Protein AF-0000000086083799 (afdb_homodimer)

Foldseek 3Di:
DDQFQAEAEDEPFEDAPDPEQPPGPQSVLLVLQQDLPAAEEFEPFAKFFYAYVVLVVQLVVLLVVVCVVPSVSGDYAYDGADDIDGSLRSSVLLCVLVVGDNVSYHYDRDDDDDDDDDRYPDDDRVVCVVVVRGDHDDSSRRSNVSPVHHDDPDD/DDQFQAEAEDEDFEDAPDPEQPPGPQSVLLVLQQDLPAAEEFEPFAKFFYAYVVLVVQLVVLLVVVCVVPSVSGDYAYDGAD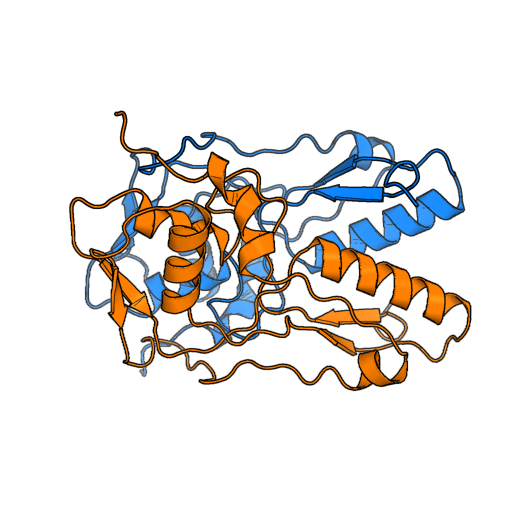DIDGSLRSSVLLCVLVVGDNVSYHYDRDDDDDDDDDRYPDDDRVVCVVVVRGDHDDSSRRSNVSVVHHDDPDD

Secondary structure (DSSP, 8-state):
--GGG-EEEE-S-EESS-SSTTSSTTGGGHHHHH--SS-EEEE-SSBB--EEHHHHHHHHHHHHHHHHH-TT--EEEE---SS-B-HHHHHHHHHHHTT---TTEEEE-SPPSSS---SB-----HHHHHTT------HHHHGGGGGGG------/--GGG-EEEE-S-EESS-SSTTSSTTGGGHHHHH--SS-EEEE-SSBB--EEHHHHHHHHHHHHHHHHH-TT--EEEE---SS-B-HHHHHHHHHHHTT---TTEEEE-SPPSSS---SB-PPP-HHHHHTT------HHHHGGGGGGG------

InterPro domains:
  IPR005913 dTDP-4-dehydrorhamnose reductase [PTHR10491] (5-148)
  IPR029903 RmlD-like, substrate binding domain [PF04321] (5-147)
  IPR036291 NAD(P)-binding domain superfamily [SSF51735] (5-133)

pLDDT: mean 93.2, std 10.54, range [33.38, 98.88]

Organism: Haemaphysalis longicornis (NCBI:txid44386)

Sequence (310 aa):
MPAADAIVLRVPVLYGGEEYDAESAVSVLCQLLNDGSKQVKASDYEIRYPSHTHDVAFIVVQLADRRLQDRAVKGVYHWCGQEPLTKYAMVQAIAKAHALNADHVLPDREPSKGAPRPHDSRLECGRLRELGISRHTPFLEGVKEFSKFLVRPTAMPAADAIVLRVPVLYGGEEYDAESAVSVLCQLLNDGSKQVKASDYEIRYPSHTHDVAFIVVQLADRRLQDRAVKGVYHWCGQEPLTKYAMVQAIAKAHALNADHVLPDREPSKGAPRPHDSRLECGRLRELGISRHTPFLEGVKEFSKFLVRPTA

Nearest PDB structures (foldseek):
  2ydy-assembly1_A  TM=9.493E-01  e=2.570E-17  Homo sapiens
  4ktt-assembly1_E  TM=9.509E-01  e=7.513E-17  Homo sapiens
  2ydx-assembly1_B  TM=9.481E-01  e=3.756E-16  Homo sapiens
  4ndn-assembly1_F  TM=9.443E-01  e=1.535E-15  Homo sapiens
  4ktv-assembly1_F  TM=9.352E-01  e=6.276E-15  Homo sapiens

Structure (mmCIF, N/CA/C/O backbone):
data_AF-0000000086083799-model_v1
#
loop_
_entity.id
_entity.type
_entity.pdbx_description
1 polymer 'Methionine adenosyltransferase 2 subunit beta'
#
loop_
_atom_site.group_PDB
_atom_site.id
_atom_site.type_symbol
_atom_site.label_atom_id
_atom_site.label_alt_id
_atom_site.label_comp_id
_atom_site.label_asym_id
_atom_site.label_entity_id
_atom_site.label_seq_id
_atom_site.pdbx_PDB_ins_code
_atom_site.Cartn_x
_atom_site.Cartn_y
_atom_site.Cartn_z
_atom_site.occupancy
_atom_site.B_iso_or_equiv
_atom_site.auth_seq_id
_atom_site.auth_comp_id
_atom_site.auth_asym_id
_atom_site.auth_atom_id
_atom_site.pdbx_PDB_model_num
ATOM 1 N N . MET A 1 1 ? -11.641 -23.891 0.799 1 33.41 1 MET A N 1
ATOM 2 C CA . MET A 1 1 ? -10.609 -24.766 1.362 1 33.41 1 MET A CA 1
ATOM 3 C C . MET A 1 1 ? -9.602 -23.969 2.172 1 33.41 1 MET A C 1
ATOM 5 O O . MET A 1 1 ? -9.078 -22.953 1.696 1 33.41 1 MET A O 1
ATOM 9 N N . PRO A 1 2 ? -9.516 -24.156 3.262 1 44.94 2 PRO A N 1
ATOM 10 C CA . PRO A 1 2 ? -8.633 -23.547 4.258 1 44.94 2 PRO A CA 1
ATOM 11 C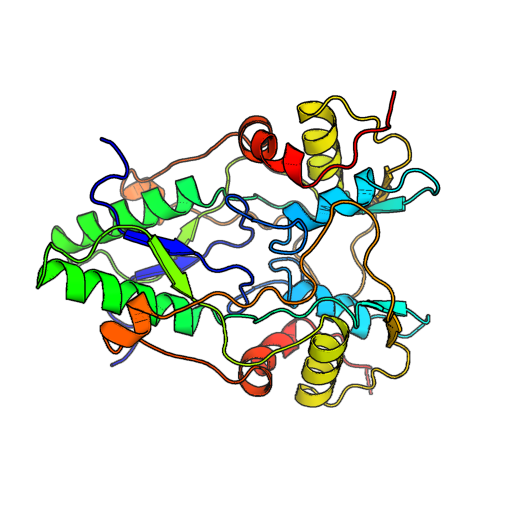 C . PRO A 1 2 ? -7.188 -23.422 3.764 1 44.94 2 PRO A C 1
ATOM 13 O O . PRO A 1 2 ? -6.773 -24.172 2.865 1 44.94 2 PRO A O 1
ATOM 16 N N . ALA A 1 3 ? -6.316 -22.125 4.215 1 58.91 3 ALA A N 1
ATOM 17 C CA . ALA A 1 3 ? -4.98 -21.547 4.316 1 58.91 3 ALA A CA 1
ATOM 18 C C . ALA A 1 3 ? -3.934 -22.625 4.59 1 58.91 3 ALA A C 1
ATOM 20 O O . ALA A 1 3 ? -2.734 -22.328 4.641 1 58.91 3 ALA A O 1
ATOM 21 N N . ALA A 1 4 ? -4.398 -23.828 4.875 1 64.94 4 ALA A N 1
ATOM 22 C CA . ALA A 1 4 ? -3.365 -24.609 5.535 1 64.94 4 ALA A CA 1
ATOM 23 C C . ALA A 1 4 ? -2.254 -24.984 4.559 1 64.94 4 ALA A C 1
ATOM 25 O O . ALA A 1 4 ? -1.093 -25.125 4.953 1 64.94 4 ALA A O 1
ATOM 26 N N . ASP A 1 5 ? -2.568 -24.969 3.264 1 83 5 ASP A N 1
ATOM 27 C CA . ASP A 1 5 ? -1.545 -25.391 2.314 1 83 5 ASP A CA 1
ATOM 28 C C . ASP A 1 5 ? -1.048 -24.219 1.476 1 83 5 ASP A C 1
ATOM 30 O O . ASP A 1 5 ? -0.199 -24.391 0.598 1 83 5 ASP A O 1
ATOM 34 N N . ALA A 1 6 ? -1.438 -23.047 1.917 1 89.38 6 ALA A N 1
ATOM 35 C CA . ALA A 1 6 ? -1.111 -21.891 1.088 1 89.38 6 ALA A CA 1
ATOM 36 C C . ALA A 1 6 ? 0.18 -21.234 1.557 1 89.38 6 ALA A C 1
ATOM 38 O O . ALA A 1 6 ? 0.644 -21.469 2.672 1 89.38 6 ALA A O 1
ATOM 39 N N . ILE A 1 7 ? 0.832 -20.562 0.616 1 94.75 7 ILE A N 1
ATOM 40 C CA . ILE A 1 7 ? 1.923 -19.6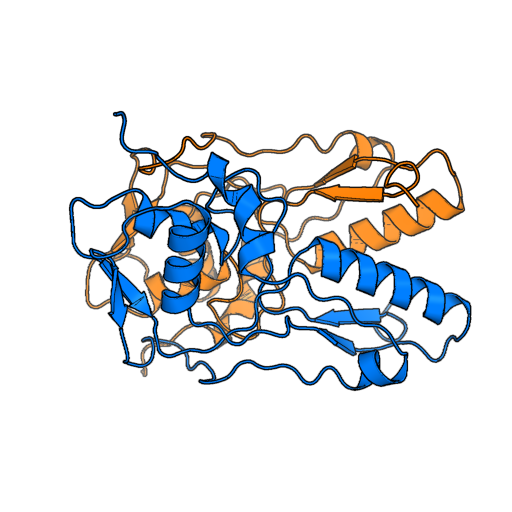41 0.944 1 94.75 7 ILE A CA 1
ATOM 41 C C . ILE A 1 7 ? 1.373 -18.234 1.152 1 94.75 7 ILE A C 1
ATOM 43 O O . ILE A 1 7 ? 0.581 -17.75 0.343 1 94.75 7 ILE A O 1
ATOM 47 N N . VAL A 1 8 ? 1.719 -17.672 2.27 1 95 8 VAL A N 1
ATOM 48 C CA . VAL A 1 8 ? 1.429 -16.281 2.549 1 95 8 VAL A CA 1
ATOM 49 C C . VAL A 1 8 ? 2.734 -15.5 2.711 1 95 8 VAL A C 1
ATOM 51 O O . VAL A 1 8 ? 3.635 -15.93 3.434 1 95 8 VAL A O 1
ATOM 54 N N . LEU A 1 9 ? 2.887 -14.461 1.952 1 96.94 9 LEU A N 1
ATOM 55 C CA . LEU A 1 9 ? 4.012 -13.547 2.123 1 96.94 9 LEU A CA 1
ATOM 56 C C . LEU A 1 9 ? 3.561 -12.242 2.766 1 96.94 9 LEU A C 1
ATOM 58 O O . LEU A 1 9 ? 2.775 -11.492 2.178 1 96.94 9 LEU A O 1
ATOM 62 N N . ARG A 1 10 ? 4.035 -11.984 3.916 1 97 10 ARG A N 1
ATOM 63 C CA . ARG A 1 10 ? 3.748 -10.727 4.602 1 97 10 ARG A CA 1
ATOM 64 C C . ARG A 1 10 ? 4.785 -9.664 4.254 1 97 10 ARG A C 1
ATOM 66 O O . ARG A 1 10 ? 5.988 -9.906 4.363 1 97 10 ARG A O 1
ATOM 73 N N . VAL A 1 11 ? 4.27 -8.523 3.791 1 97.56 11 VAL A N 1
ATOM 74 C CA . VAL A 1 11 ? 5.109 -7.395 3.41 1 97.56 11 VAL A CA 1
ATOM 75 C C . VAL A 1 11 ? 4.531 -6.105 3.988 1 97.56 11 VAL A C 1
ATOM 77 O O . VAL A 1 11 ? 3.486 -5.633 3.543 1 97.56 11 VAL A O 1
ATOM 80 N N . PRO A 1 12 ? 5.164 -5.449 4.875 1 96 12 PRO A N 1
ATOM 81 C CA . PRO A 1 12 ? 4.57 -4.324 5.605 1 96 12 PRO A CA 1
ATOM 82 C C . PRO A 1 12 ? 4.402 -3.08 4.738 1 96 12 PRO A C 1
ATOM 84 O O . PRO A 1 12 ? 3.328 -2.475 4.723 1 96 12 PRO A O 1
ATOM 87 N N . VAL A 1 13 ? 5.426 -2.609 4.066 1 97.62 13 VAL A N 1
ATOM 88 C CA . VAL A 1 13 ? 5.391 -1.357 3.32 1 97.62 13 VAL A CA 1
ATOM 89 C C . VAL A 1 13 ? 5.844 -1.6 1.881 1 97.62 13 VAL A C 1
ATOM 91 O O . VAL A 1 13 ? 6.98 -2.006 1.642 1 97.62 13 VAL A O 1
ATOM 94 N N . LEU A 1 14 ? 4.934 -1.322 1.01 1 98.06 14 LEU A N 1
ATOM 95 C CA . LEU A 1 14 ? 5.188 -1.544 -0.41 1 98.06 14 LEU A CA 1
ATOM 96 C C . LEU A 1 14 ? 5.289 -0.219 -1.157 1 98.06 14 LEU A C 1
ATOM 98 O O . LEU A 1 14 ? 4.625 0.756 -0.794 1 98.06 14 LEU A O 1
ATOM 102 N N . TYR A 1 15 ? 6.152 -0.237 -2.148 1 98.44 15 TYR A N 1
ATOM 103 C CA . TYR A 1 15 ? 6.199 0.876 -3.09 1 98.44 15 TYR A CA 1
ATOM 104 C C . TYR A 1 15 ? 6.715 0.419 -4.449 1 98.44 15 TYR A C 1
ATOM 106 O O . TYR A 1 15 ? 7.273 -0.674 -4.574 1 98.44 15 TYR A O 1
ATOM 114 N N . GLY A 1 16 ? 6.434 1.204 -5.438 1 97.94 16 GLY A N 1
ATOM 115 C CA . GLY A 1 16 ? 6.879 0.916 -6.793 1 97.94 16 GLY A CA 1
ATOM 116 C C . GLY A 1 16 ? 5.742 0.592 -7.742 1 97.94 16 GLY A C 1
ATOM 117 O O . GLY A 1 16 ? 4.793 -0.102 -7.367 1 97.94 16 GLY A O 1
ATOM 118 N N . GLY A 1 17 ? 5.793 1.193 -8.961 1 95.5 17 GLY A N 1
ATOM 119 C CA . GLY A 1 17 ? 4.797 0.922 -9.984 1 95.5 17 GLY A CA 1
ATOM 120 C C . GLY A 1 17 ? 3.539 1.754 -9.828 1 95.5 17 GLY A C 1
ATOM 121 O O . GLY A 1 17 ? 2.588 1.601 -10.594 1 95.5 17 GLY A O 1
ATOM 122 N N . GLU A 1 18 ? 3.537 2.711 -8.859 1 96.12 18 GLU A N 1
ATOM 123 C CA . GLU A 1 18 ? 2.363 3.561 -8.68 1 96.12 18 GLU A CA 1
ATOM 124 C C . GLU A 1 18 ? 2.145 4.469 -9.883 1 96.12 18 GLU A C 1
ATOM 126 O O . GLU A 1 18 ? 3.104 4.914 -10.516 1 96.12 18 GLU A O 1
ATOM 131 N N . GLU A 1 19 ? 0.884 4.758 -10.188 1 93.81 19 GLU A N 1
ATOM 132 C CA . GLU A 1 19 ? 0.552 5.699 -11.258 1 93.81 19 GLU A CA 1
ATOM 133 C C . GLU A 1 19 ? 0.304 7.098 -10.703 1 93.81 19 GLU A C 1
ATOM 135 O O . GLU A 1 19 ? 0.512 8.094 -11.398 1 93.81 19 GLU A O 1
ATOM 140 N N . TYR A 1 20 ? -0.066 7.172 -9.43 1 92.5 20 TYR A N 1
ATOM 141 C CA . TYR A 1 20 ? -0.239 8.461 -8.766 1 92.5 20 TYR A CA 1
ATOM 142 C C . TYR A 1 20 ? 0.286 8.414 -7.336 1 92.5 20 TYR A C 1
ATOM 144 O O . TYR A 1 20 ? 0.478 7.332 -6.777 1 92.5 20 TYR A O 1
ATOM 152 N N . ASP A 1 21 ? 0.512 9.461 -6.699 1 93.44 21 ASP A N 1
ATOM 153 C CA . ASP A 1 21 ? 1.331 9.602 -5.5 1 93.44 21 ASP A CA 1
ATOM 154 C C . ASP A 1 21 ? 0.609 9.047 -4.277 1 93.44 21 ASP A C 1
ATOM 156 O O . ASP A 1 21 ? 1.238 8.758 -3.254 1 93.44 21 ASP A O 1
ATOM 160 N N . ALA A 1 22 ? -0.679 8.82 -4.348 1 92.31 22 ALA A N 1
ATOM 161 C CA . ALA A 1 22 ? -1.418 8.445 -3.145 1 92.31 22 ALA A CA 1
ATOM 162 C C . ALA A 1 22 ? -1.751 6.953 -3.15 1 92.31 22 ALA A C 1
ATOM 164 O O . ALA A 1 22 ? -2.619 6.5 -2.398 1 92.31 22 ALA A O 1
ATOM 165 N N . GLU A 1 23 ? -1.021 6.156 -3.91 1 94.69 23 GLU A N 1
ATOM 166 C CA . GLU A 1 23 ? -1.331 4.738 -4.059 1 94.69 23 GLU A CA 1
ATOM 167 C C . GLU A 1 23 ? -0.612 3.904 -3.002 1 94.69 23 GLU A C 1
ATOM 169 O O . GLU A 1 23 ? -0.957 2.74 -2.783 1 94.69 23 GLU A O 1
ATOM 174 N N . SER A 1 24 ? 0.388 4.422 -2.344 1 96.38 24 SER A N 1
ATOM 175 C CA . SER A 1 24 ? 1.13 3.686 -1.325 1 96.38 24 SER A CA 1
ATOM 176 C C . SER A 1 24 ? 1.539 4.598 -0.173 1 96.38 24 SER A C 1
ATOM 178 O O . SER A 1 24 ? 1.526 5.824 -0.31 1 96.38 24 SER A O 1
ATOM 180 N N . ALA A 1 25 ? 1.863 3.961 0.91 1 96.25 25 ALA A N 1
ATOM 181 C CA . ALA A 1 25 ? 2.33 4.691 2.086 1 96.25 25 ALA A CA 1
ATOM 182 C C . ALA A 1 25 ? 3.658 5.387 1.809 1 96.25 25 ALA A C 1
ATOM 184 O O . ALA A 1 25 ? 4.086 6.25 2.578 1 96.25 25 ALA A O 1
ATOM 185 N N . VAL A 1 26 ? 4.305 5.109 0.695 1 97.88 26 VAL A N 1
ATOM 186 C CA . VAL A 1 26 ? 5.578 5.727 0.348 1 97.88 26 VAL A CA 1
ATOM 187 C C . VAL A 1 26 ? 5.352 6.852 -0.66 1 97.88 26 VAL A C 1
ATOM 189 O O . VAL A 1 26 ? 5.793 7.98 -0.448 1 97.88 26 VAL A O 1
ATOM 192 N N . SER A 1 27 ? 4.582 6.559 -1.653 1 96.81 27 SER A N 1
ATOM 193 C CA . SER A 1 27 ? 4.43 7.539 -2.723 1 96.81 27 SER A CA 1
ATOM 194 C C . SER A 1 27 ? 3.676 8.773 -2.24 1 96.81 27 SER A C 1
ATOM 196 O O . SER A 1 27 ? 3.879 9.875 -2.756 1 96.81 27 SER A O 1
ATOM 198 N N . VAL A 1 28 ? 2.898 8.625 -1.215 1 94.25 28 VAL A N 1
ATOM 199 C CA . VAL A 1 28 ? 2.143 9.75 -0.671 1 94.25 28 VAL A CA 1
ATOM 200 C C . VAL A 1 28 ? 3.102 10.789 -0.098 1 94.25 28 VAL A C 1
ATOM 202 O O . VAL A 1 28 ? 2.758 11.969 0.013 1 94.25 28 VAL A O 1
ATOM 205 N N . LEU A 1 29 ? 4.293 10.453 0.211 1 96 29 LEU A N 1
ATOM 206 C CA . LEU A 1 29 ? 5.281 11.344 0.811 1 96 29 LEU A CA 1
ATOM 207 C C . LEU A 1 29 ? 5.73 12.406 -0.186 1 96 29 LEU A C 1
ATOM 209 O O . LEU A 1 29 ? 6.273 13.438 0.206 1 96 29 LEU A O 1
ATOM 213 N N . CYS A 1 30 ? 5.523 12.172 -1.421 1 96.38 30 CYS A N 1
ATOM 214 C CA . CYS A 1 30 ? 5.871 13.148 -2.447 1 96.38 30 CYS A CA 1
ATOM 215 C C . CYS A 1 30 ? 5.086 14.438 -2.262 1 96.38 30 CYS A C 1
ATOM 217 O O . CYS A 1 30 ? 5.547 15.516 -2.65 1 96.38 30 CYS A O 1
ATOM 219 N N . GLN A 1 31 ? 3.975 14.336 -1.644 1 92.94 31 GLN A N 1
ATOM 220 C CA . GLN A 1 31 ? 3.131 15.508 -1.42 1 92.94 31 GLN A CA 1
ATOM 221 C C . GLN A 1 31 ? 3.814 16.516 -0.496 1 92.94 31 GLN A C 1
ATOM 223 O O . GLN A 1 31 ? 3.615 17.719 -0.629 1 92.94 31 GLN A O 1
ATOM 228 N N . LEU A 1 32 ? 4.633 16.031 0.414 1 93.81 32 LEU A N 1
ATOM 229 C CA . LEU A 1 32 ? 5.359 16.906 1.336 1 93.81 32 LEU A CA 1
ATOM 230 C C . LEU A 1 32 ? 6.395 17.75 0.593 1 93.81 32 LEU A C 1
ATOM 232 O O . LEU A 1 32 ? 6.738 18.844 1.032 1 93.81 32 LEU A O 1
ATOM 236 N N . LEU A 1 33 ? 6.824 17.25 -0.537 1 95.19 33 LEU A N 1
ATOM 237 C CA . LEU A 1 33 ? 7.844 17.938 -1.324 1 95.19 33 LEU A CA 1
ATOM 238 C C . LEU A 1 33 ? 7.207 18.922 -2.301 1 95.19 33 LEU A C 1
ATOM 240 O O . LEU A 1 33 ? 7.836 19.906 -2.689 1 95.19 33 LEU A O 1
ATOM 244 N N . ASN A 1 34 ? 5.977 18.672 -2.656 1 91.81 34 ASN A N 1
ATOM 245 C CA . ASN A 1 34 ? 5.309 19.422 -3.713 1 91.81 34 ASN A CA 1
ATOM 246 C C . ASN A 1 34 ? 4.797 20.766 -3.203 1 91.81 34 ASN A C 1
ATOM 248 O O . ASN A 1 34 ? 4.516 21.672 -3.994 1 91.81 34 ASN A O 1
ATOM 252 N N . ASP A 1 35 ? 4.688 20.906 -1.922 1 84.19 35 ASP A N 1
ATOM 253 C CA . ASP A 1 35 ? 4.246 22.188 -1.355 1 84.19 35 ASP A CA 1
ATOM 254 C C . ASP A 1 35 ? 5.273 22.734 -0.364 1 84.19 35 ASP A C 1
ATOM 256 O O . ASP A 1 35 ? 5.23 22.391 0.823 1 84.19 35 ASP A O 1
ATOM 260 N N . GLY A 1 36 ? 6.027 23.688 -0.854 1 84 36 GLY A N 1
ATOM 261 C CA . GLY A 1 36 ? 7.09 24.25 -0.044 1 84 36 GLY A CA 1
ATOM 262 C C . GLY A 1 36 ? 6.699 25.578 0.601 1 84 36 GLY A C 1
ATOM 263 O O . GLY A 1 36 ? 7.555 26.297 1.126 1 84 36 GLY A O 1
ATOM 264 N N . SER A 1 37 ? 5.469 25.969 0.524 1 85.81 37 SER A N 1
ATOM 265 C CA . SER A 1 37 ? 5.031 27.281 1.008 1 85.81 37 SER A CA 1
ATOM 266 C C . SER A 1 37 ? 4.949 27.297 2.531 1 85.81 37 SER A C 1
ATOM 268 O O . SER A 1 37 ? 4.977 28.375 3.141 1 85.81 37 SER A O 1
ATOM 270 N N . LYS A 1 38 ? 4.84 26.125 3.086 1 89.12 38 LYS A N 1
ATOM 271 C CA . LYS A 1 38 ? 4.77 26.016 4.539 1 89.12 38 LYS A CA 1
ATOM 272 C C . LYS A 1 38 ? 5.691 24.922 5.059 1 89.12 38 LYS A C 1
ATOM 274 O O . LYS A 1 38 ? 5.977 23.953 4.348 1 89.12 38 LYS A O 1
ATOM 279 N N . GLN A 1 39 ? 6.051 25.156 6.289 1 95.19 39 GLN A N 1
ATOM 280 C CA . GLN A 1 39 ? 6.789 24.094 6.961 1 95.19 39 GLN A CA 1
ATOM 281 C C . GLN A 1 39 ? 5.871 22.922 7.32 1 95.19 39 GLN A C 1
ATOM 283 O O . GLN A 1 39 ? 4.734 23.141 7.746 1 95.19 39 GLN A O 1
ATOM 288 N N . VAL A 1 40 ? 6.406 21.734 7.082 1 94.44 40 VAL A N 1
ATOM 289 C CA . VAL A 1 40 ? 5.66 20.516 7.43 1 94.44 40 VAL A CA 1
ATOM 290 C C . VAL A 1 40 ? 6.57 19.562 8.188 1 94.44 40 VAL A C 1
ATOM 292 O O . VAL A 1 40 ? 7.797 19.688 8.148 1 94.44 40 VAL A O 1
ATOM 295 N N . LYS A 1 41 ? 5.938 18.625 8.898 1 94.94 41 LYS A N 1
ATOM 296 C CA . LYS A 1 41 ? 6.699 17.641 9.656 1 94.94 41 LYS A CA 1
ATOM 297 C C . LYS A 1 41 ? 6.508 16.234 9.086 1 94.94 41 LYS A C 1
ATOM 299 O O . LYS A 1 41 ? 5.426 15.914 8.594 1 94.94 41 LYS A O 1
ATOM 304 N N . ALA A 1 42 ? 7.535 15.445 9.148 1 95.75 42 ALA A N 1
ATOM 305 C CA . ALA A 1 42 ? 7.492 14.008 8.875 1 95.75 42 ALA A CA 1
ATOM 306 C C . ALA A 1 42 ? 8.07 13.211 10.031 1 95.75 42 ALA A C 1
ATOM 308 O O . ALA A 1 42 ? 9.078 13.617 10.633 1 95.75 42 ALA A O 1
ATOM 309 N N . SER A 1 43 ? 7.422 12.125 10.328 1 95.94 43 SER A N 1
ATOM 310 C CA . SER A 1 43 ? 7.887 11.297 11.438 1 95.94 43 SER A CA 1
ATOM 311 C C . SER A 1 43 ? 9.336 10.867 11.234 1 95.94 43 SER A C 1
ATOM 313 O O . SER A 1 43 ? 9.688 10.336 10.18 1 95.94 43 SER A O 1
ATOM 315 N N . ASP A 1 44 ? 10.156 11.117 12.188 1 98.19 44 ASP A N 1
ATOM 316 C CA . ASP A 1 44 ? 11.539 10.656 12.234 1 98.19 44 ASP A CA 1
ATOM 317 C C . ASP A 1 44 ? 11.781 9.766 13.445 1 98.19 44 ASP A C 1
ATOM 319 O O . ASP A 1 44 ? 12.812 9.875 14.109 1 98.19 44 ASP A O 1
ATOM 323 N N . TYR A 1 45 ? 10.797 8.938 13.68 1 97.38 45 TYR A N 1
ATOM 324 C CA . TYR A 1 45 ? 10.844 8.102 14.875 1 97.38 45 TYR A CA 1
ATOM 325 C C . TYR A 1 45 ? 10.625 6.637 14.523 1 97.38 45 TYR A C 1
ATOM 327 O O . TYR A 1 45 ? 11.461 5.785 14.844 1 97.38 45 TYR A O 1
ATOM 335 N N . GLU A 1 46 ? 9.539 6.34 13.852 1 96.69 46 GLU A N 1
ATOM 336 C CA . GLU A 1 46 ? 9.219 4.965 13.492 1 96.69 46 GLU A CA 1
ATOM 337 C C . GLU A 1 46 ? 10.062 4.492 12.312 1 96.69 46 GLU A C 1
ATOM 339 O O . GLU A 1 46 ? 10.07 5.129 11.25 1 96.69 46 GLU A O 1
ATOM 344 N N . ILE A 1 47 ? 10.758 3.385 12.477 1 98.06 47 ILE A N 1
ATOM 345 C CA . ILE A 1 47 ? 11.625 2.822 11.445 1 98.06 47 ILE A CA 1
ATOM 346 C C . ILE A 1 47 ? 10.867 1.758 10.656 1 98.06 47 ILE A C 1
ATOM 348 O O . ILE A 1 47 ? 10.242 0.871 11.242 1 98.06 47 ILE A O 1
ATOM 352 N N . ARG A 1 48 ? 10.875 1.911 9.328 1 97.56 48 ARG A N 1
ATOM 353 C CA . ARG A 1 48 ? 10.266 0.966 8.398 1 97.56 48 ARG A CA 1
ATOM 354 C C . ARG A 1 48 ? 11.297 0.44 7.402 1 97.56 48 ARG A C 1
ATOM 356 O O . ARG A 1 48 ? 12.438 0.899 7.383 1 97.56 48 ARG A O 1
ATOM 363 N N . TYR A 1 49 ? 10.883 -0.507 6.641 1 98.5 49 TYR A N 1
ATOM 364 C CA . TYR A 1 49 ? 11.711 -1.167 5.641 1 98.5 49 TYR A CA 1
ATOM 365 C C . TYR A 1 49 ? 10.969 -1.313 4.32 1 98.5 49 TYR A C 1
ATOM 367 O O . TYR A 1 49 ? 10.461 -2.393 4.004 1 98.5 49 TYR A O 1
ATOM 375 N N . PRO A 1 50 ? 10.867 -0.194 3.559 1 98.56 50 PRO A N 1
ATOM 376 C CA . PRO A 1 50 ? 10.07 -0.236 2.33 1 98.56 50 PRO A CA 1
ATOM 377 C C . PRO A 1 50 ? 10.57 -1.29 1.342 1 98.56 50 PRO A C 1
ATOM 379 O O . PRO A 1 50 ? 11.773 -1.463 1.171 1 98.56 50 PRO A O 1
ATOM 382 N N . SER A 1 51 ? 9.609 -2.002 0.802 1 98.69 51 SER A N 1
ATOM 383 C CA . SER A 1 51 ? 9.867 -3.068 -0.158 1 98.69 51 SER A CA 1
ATOM 384 C C . SER A 1 51 ? 9.352 -2.701 -1.546 1 98.69 51 SER A C 1
ATOM 386 O O . SER A 1 51 ? 8.172 -2.375 -1.71 1 98.69 51 SER A O 1
ATOM 388 N N . HIS A 1 52 ? 10.25 -2.797 -2.527 1 98.75 52 HIS A N 1
ATOM 389 C CA . HIS A 1 52 ? 9.836 -2.512 -3.896 1 98.75 52 HIS A CA 1
ATOM 390 C C . HIS A 1 52 ? 9.008 -3.654 -4.473 1 98.75 52 HIS A C 1
ATOM 392 O O . HIS A 1 52 ? 9.336 -4.824 -4.273 1 98.75 52 HIS A O 1
ATOM 398 N N . THR A 1 53 ? 8 -3.34 -5.219 1 97.81 53 THR A N 1
ATOM 399 C CA . THR A 1 53 ? 7.066 -4.332 -5.738 1 97.81 53 THR A CA 1
ATOM 400 C C . THR A 1 53 ? 7.777 -5.312 -6.664 1 97.81 53 THR A C 1
ATOM 402 O O . THR A 1 53 ? 7.418 -6.488 -6.727 1 97.81 53 THR A O 1
ATOM 405 N N . HIS A 1 54 ? 8.844 -4.871 -7.348 1 97.25 54 HIS A N 1
ATOM 406 C CA . HIS A 1 54 ? 9.594 -5.777 -8.203 1 97.25 54 HIS A CA 1
ATOM 407 C C . HIS A 1 54 ? 10.289 -6.859 -7.387 1 97.25 54 HIS A C 1
ATOM 409 O O . HIS A 1 54 ? 10.367 -8.016 -7.816 1 97.25 54 HIS A O 1
ATOM 415 N N . ASP A 1 55 ? 10.797 -6.465 -6.285 1 98.44 55 ASP A N 1
ATOM 416 C CA . ASP A 1 55 ? 11.438 -7.434 -5.395 1 98.44 55 ASP A CA 1
ATOM 417 C C . ASP A 1 55 ? 10.422 -8.445 -4.871 1 98.44 55 ASP A C 1
ATOM 419 O O . ASP A 1 55 ? 10.688 -9.648 -4.848 1 98.44 55 ASP A O 1
ATOM 423 N N . VAL A 1 56 ? 9.273 -7.98 -4.484 1 97.88 56 VAL A N 1
ATOM 424 C CA . VAL A 1 56 ? 8.211 -8.828 -3.951 1 97.88 56 VAL A CA 1
ATOM 425 C C . VAL A 1 56 ? 7.738 -9.805 -5.027 1 97.88 56 VAL A C 1
ATOM 427 O O . VAL A 1 56 ? 7.547 -10.992 -4.758 1 97.88 56 VAL A O 1
ATOM 430 N N . ALA A 1 57 ? 7.578 -9.32 -6.242 1 95.56 57 ALA A N 1
ATOM 431 C CA . ALA A 1 57 ? 7.184 -10.18 -7.355 1 95.56 57 ALA A CA 1
ATOM 432 C C . ALA A 1 57 ? 8.195 -11.305 -7.566 1 95.56 57 ALA A C 1
ATOM 434 O O . ALA A 1 57 ? 7.812 -12.461 -7.75 1 95.56 57 ALA A O 1
ATOM 435 N N . PHE A 1 58 ? 9.477 -10.945 -7.523 1 97.19 58 PHE A N 1
ATOM 436 C CA . PHE A 1 58 ? 10.531 -11.945 -7.648 1 97.19 58 PHE A CA 1
ATOM 437 C C . PHE A 1 58 ? 10.414 -13 -6.555 1 97.19 58 PHE A C 1
ATOM 439 O O . PHE A 1 58 ? 10.469 -14.203 -6.832 1 97.19 58 PHE A O 1
ATOM 446 N N . ILE A 1 59 ? 10.203 -12.562 -5.363 1 97.94 59 ILE A N 1
ATOM 447 C CA . ILE A 1 59 ? 10.156 -13.445 -4.203 1 97.94 59 ILE A CA 1
ATOM 448 C C . ILE A 1 59 ? 8.945 -14.375 -4.312 1 97.94 59 ILE A C 1
ATOM 450 O O . ILE A 1 59 ? 9.055 -15.578 -4.051 1 97.94 59 ILE A O 1
ATOM 454 N N . VAL A 1 60 ? 7.793 -13.859 -4.73 1 95.88 60 VAL A N 1
ATOM 455 C CA . VAL A 1 60 ? 6.574 -14.648 -4.887 1 95.88 60 VAL A CA 1
ATOM 456 C C . VAL A 1 60 ? 6.797 -15.734 -5.934 1 95.88 60 VAL A C 1
ATOM 458 O O . VAL A 1 60 ? 6.434 -16.891 -5.723 1 95.88 60 VAL A O 1
ATOM 461 N N . VAL A 1 61 ? 7.445 -15.422 -7.062 1 93.69 61 VAL A N 1
ATOM 462 C CA . VAL A 1 61 ? 7.711 -16.375 -8.133 1 93.69 61 VAL A CA 1
ATOM 463 C C . VAL A 1 61 ? 8.664 -17.469 -7.641 1 93.69 61 VAL A C 1
ATOM 465 O O . VAL A 1 61 ? 8.445 -18.641 -7.898 1 93.69 61 VAL A O 1
ATOM 468 N N . GLN A 1 62 ? 9.68 -17.016 -6.895 1 96.88 62 GLN A N 1
ATOM 469 C CA . GLN A 1 62 ? 10.648 -17.984 -6.383 1 96.88 62 GLN A CA 1
ATOM 470 C C . GLN A 1 62 ? 10.008 -18.938 -5.387 1 96.88 62 GLN A C 1
ATOM 472 O O . GLN A 1 62 ? 10.281 -20.141 -5.402 1 96.88 62 GLN A O 1
ATOM 477 N N . LEU A 1 63 ? 9.133 -18.375 -4.52 1 96.25 63 LEU A N 1
ATOM 478 C CA . LEU A 1 63 ? 8.43 -19.219 -3.553 1 96.25 63 LEU A CA 1
ATOM 479 C C . LEU A 1 63 ? 7.516 -20.219 -4.258 1 96.25 63 LEU A C 1
ATOM 481 O O . LEU A 1 63 ? 7.48 -21.391 -3.893 1 96.25 63 LEU A O 1
ATOM 485 N N . ALA A 1 64 ? 6.805 -19.734 -5.254 1 92.12 64 ALA A N 1
ATOM 486 C CA . ALA A 1 64 ? 5.918 -20.609 -6.023 1 92.12 64 ALA A CA 1
ATOM 487 C C . ALA A 1 64 ? 6.703 -21.734 -6.688 1 92.12 64 ALA A C 1
ATOM 489 O O . ALA A 1 64 ? 6.293 -22.891 -6.645 1 92.12 64 ALA A O 1
ATOM 490 N N . ASP A 1 65 ? 7.812 -21.422 -7.27 1 92.69 65 ASP A N 1
ATOM 491 C CA . ASP A 1 65 ? 8.672 -22.406 -7.926 1 92.69 65 ASP A CA 1
ATOM 492 C C . ASP A 1 65 ? 9.188 -23.438 -6.926 1 92.69 65 ASP A C 1
ATOM 494 O O . ASP A 1 65 ? 9.211 -24.625 -7.215 1 92.69 65 ASP A O 1
ATOM 498 N N . ARG A 1 66 ? 9.625 -22.906 -5.777 1 95.56 66 ARG A N 1
ATOM 499 C CA . ARG A 1 66 ? 10.133 -23.797 -4.742 1 95.56 66 ARG A CA 1
ATOM 500 C C . ARG A 1 66 ? 9.047 -24.75 -4.254 1 95.56 66 ARG A C 1
ATOM 502 O O . ARG A 1 66 ? 9.32 -25.938 -3.988 1 95.56 66 ARG A O 1
ATOM 509 N N . ARG A 1 67 ? 7.875 -24.219 -4.113 1 93.25 67 ARG A N 1
ATOM 510 C CA . ARG A 1 67 ? 6.75 -25.047 -3.668 1 93.25 67 ARG A CA 1
ATOM 511 C C . ARG A 1 67 ? 6.48 -26.188 -4.648 1 93.25 67 ARG A C 1
ATOM 513 O O . ARG A 1 67 ? 6.098 -27.281 -4.238 1 93.25 67 ARG A O 1
ATOM 520 N N . LEU A 1 68 ? 6.605 -25.969 -5.938 1 89.06 68 LEU A N 1
ATOM 521 C CA . LEU A 1 68 ? 6.391 -26.984 -6.961 1 89.06 68 LEU A CA 1
ATOM 522 C C . LEU A 1 68 ? 7.426 -28.094 -6.844 1 89.06 68 LEU A C 1
ATOM 524 O O . LEU A 1 68 ? 7.164 -29.234 -7.23 1 89.06 68 LEU A O 1
ATOM 528 N N . GLN A 1 69 ? 8.516 -27.812 -6.25 1 94.38 69 GLN A N 1
ATOM 529 C CA . GLN A 1 69 ? 9.602 -28.781 -6.094 1 94.38 69 GLN A CA 1
ATOM 530 C C . GLN A 1 69 ? 9.539 -29.453 -4.73 1 94.38 69 GLN A C 1
ATOM 532 O O . GLN A 1 69 ? 9.961 -30.609 -4.582 1 94.38 69 GLN A O 1
ATOM 537 N N . ASP A 1 70 ? 9.078 -28.75 -3.789 1 94.81 70 ASP A N 1
ATOM 538 C CA . ASP A 1 70 ? 9.031 -29.188 -2.396 1 94.81 70 ASP A CA 1
ATOM 539 C C . ASP A 1 70 ? 7.727 -28.75 -1.729 1 94.81 70 ASP A C 1
ATOM 541 O O . ASP A 1 70 ? 7.578 -27.609 -1.323 1 94.81 70 ASP A O 1
ATOM 545 N N . ARG A 1 71 ? 6.883 -29.641 -1.442 1 91.94 71 ARG A N 1
ATOM 546 C CA . ARG A 1 71 ? 5.551 -29.344 -0.922 1 91.94 71 ARG A CA 1
ATOM 547 C C . ARG A 1 71 ? 5.617 -28.906 0.539 1 91.94 71 ARG A C 1
ATOM 549 O O . ARG A 1 71 ? 4.629 -28.422 1.092 1 91.94 71 ARG A O 1
ATOM 556 N N . ALA A 1 72 ? 6.773 -29.031 1.091 1 94.06 72 ALA A N 1
ATOM 557 C CA . ALA A 1 72 ? 6.941 -28.578 2.471 1 94.06 72 ALA A CA 1
ATOM 558 C C . ALA A 1 72 ? 6.973 -27.062 2.549 1 94.06 72 ALA A C 1
ATOM 560 O O . ALA A 1 72 ? 6.82 -26.484 3.629 1 94.06 72 ALA A O 1
ATOM 561 N N . VAL A 1 73 ? 7.184 -26.5 1.393 1 95.56 73 VAL A N 1
ATOM 562 C CA . VAL A 1 73 ? 7.168 -25.047 1.336 1 95.56 73 VAL A CA 1
ATOM 563 C C . VAL A 1 73 ? 5.73 -24.547 1.407 1 95.56 73 VAL A C 1
ATOM 565 O O . VAL A 1 73 ? 4.969 -24.672 0.443 1 95.56 73 VAL A O 1
ATOM 568 N N . LYS A 1 74 ? 5.387 -24.094 2.562 1 95.38 74 LYS A N 1
ATOM 569 C CA . LYS A 1 74 ? 4.039 -23.609 2.852 1 95.38 74 LYS A CA 1
ATOM 570 C C . LYS A 1 74 ? 4.016 -22.766 4.121 1 95.38 74 LYS A C 1
ATOM 572 O O . LYS A 1 74 ? 5.023 -22.656 4.824 1 95.38 74 LYS A O 1
ATOM 577 N N . GLY A 1 75 ? 2.891 -22.062 4.344 1 95.38 75 GLY A N 1
ATOM 578 C CA . GLY A 1 75 ? 2.764 -21.234 5.535 1 95.38 75 GLY A CA 1
ATOM 579 C C . GLY A 1 75 ? 3.178 -19.797 5.309 1 95.38 75 GLY A C 1
ATOM 580 O O . GLY A 1 75 ? 3.045 -19.266 4.203 1 95.38 75 GLY A O 1
ATOM 581 N N . VAL A 1 76 ? 3.619 -19.188 6.438 1 95.94 76 VAL A N 1
ATOM 582 C CA . VAL A 1 76 ? 3.844 -17.734 6.414 1 95.94 76 VAL A CA 1
ATOM 583 C C . VAL A 1 76 ? 5.332 -17.453 6.219 1 95.94 76 VAL A C 1
ATOM 585 O O . VAL A 1 76 ? 6.18 -18.031 6.895 1 95.94 76 VAL A O 1
ATOM 588 N N . TYR A 1 77 ? 5.625 -16.688 5.25 1 97.75 77 TYR A N 1
ATOM 589 C CA . TYR A 1 77 ? 6.938 -16.094 5.008 1 97.75 77 TYR A CA 1
ATOM 590 C C . TYR A 1 77 ? 6.895 -14.578 5.188 1 97.75 77 TYR A C 1
ATOM 592 O O . TYR A 1 77 ? 5.863 -13.945 4.941 1 97.75 77 TYR A O 1
ATOM 600 N N . HIS A 1 78 ? 8.039 -14.023 5.664 1 98.12 78 HIS A N 1
ATOM 601 C CA . HIS A 1 78 ? 8.148 -12.578 5.863 1 98.12 78 HIS A CA 1
ATOM 602 C C . HIS A 1 78 ? 9.234 -11.984 4.977 1 98.12 78 HIS A C 1
ATOM 604 O O . HIS A 1 78 ? 10.297 -12.578 4.805 1 98.12 78 HIS A O 1
ATOM 610 N N . TRP A 1 79 ? 8.836 -10.836 4.395 1 98.25 79 TRP A N 1
ATOM 611 C CA . TRP A 1 79 ? 9.852 -10.055 3.689 1 98.25 79 TRP A CA 1
ATOM 612 C C . TRP A 1 79 ? 9.719 -8.57 4.016 1 98.25 79 TRP A C 1
ATOM 614 O O . TRP A 1 79 ? 8.609 -8.039 4.09 1 98.25 79 TRP A O 1
ATOM 624 N N . CYS A 1 80 ? 10.812 -7.953 4.227 1 98.19 80 CYS A N 1
ATOM 625 C CA . CYS A 1 80 ? 10.914 -6.496 4.203 1 98.19 80 CYS A CA 1
ATOM 626 C C . CYS A 1 80 ? 12.211 -6.047 3.541 1 98.19 80 CYS A C 1
ATOM 628 O O . CYS A 1 80 ? 13.133 -6.844 3.383 1 98.19 80 CYS A O 1
ATOM 630 N N . GLY A 1 81 ? 12.219 -4.797 3.045 1 97.88 81 GLY A N 1
ATOM 631 C CA . GLY A 1 81 ? 13.453 -4.254 2.498 1 97.88 81 GLY A CA 1
ATOM 632 C C . GLY A 1 81 ? 14.609 -4.285 3.482 1 97.88 81 GLY A C 1
ATOM 633 O O . GLY A 1 81 ? 14.422 -4.621 4.656 1 97.88 81 GLY A O 1
ATOM 634 N N . GLN A 1 82 ? 15.766 -3.92 2.99 1 97.94 82 GLN A N 1
ATOM 635 C CA . GLN A 1 82 ? 16.969 -4.137 3.795 1 97.94 82 GLN A CA 1
ATOM 636 C C . GLN A 1 82 ? 17.516 -2.814 4.324 1 97.94 82 GLN A C 1
ATOM 638 O O . GLN A 1 82 ? 18.531 -2.793 5.012 1 97.94 82 GLN A O 1
ATOM 643 N N . GLU A 1 83 ? 16.859 -1.717 4.031 1 98.5 83 GLU A N 1
ATOM 644 C CA . GLU A 1 83 ? 17.281 -0.403 4.512 1 98.5 83 GLU A CA 1
ATOM 645 C C . GLU A 1 83 ? 16.297 0.151 5.531 1 98.5 83 GLU A C 1
ATOM 647 O O . GLU A 1 83 ? 15.094 0.259 5.25 1 98.5 83 GLU A O 1
ATOM 652 N N . PRO A 1 84 ? 16.797 0.436 6.773 1 98.5 84 PRO A N 1
ATOM 653 C CA . PRO A 1 84 ? 15.945 1.111 7.758 1 98.5 84 PRO A CA 1
ATOM 654 C C . PRO A 1 84 ? 15.703 2.58 7.414 1 98.5 84 PRO A C 1
ATOM 656 O O . PRO A 1 84 ? 16.656 3.352 7.273 1 98.5 84 PRO A O 1
ATOM 659 N N . LEU A 1 85 ? 14.398 2.988 7.262 1 98.69 85 LEU A N 1
ATOM 660 C CA . LEU A 1 85 ? 14.055 4.363 6.918 1 98.69 85 LEU A CA 1
ATOM 661 C C . LEU A 1 85 ? 12.844 4.836 7.715 1 98.69 85 LEU A C 1
ATOM 663 O O . LEU A 1 85 ? 11.883 4.09 7.887 1 98.69 85 LEU A O 1
ATOM 667 N N . THR A 1 86 ? 12.977 6.055 8.234 1 98.12 86 THR A N 1
ATOM 668 C CA . THR A 1 86 ? 11.781 6.742 8.711 1 98.12 86 THR A CA 1
ATOM 669 C C . THR A 1 86 ? 11.062 7.434 7.559 1 98.12 86 THR A C 1
ATOM 671 O O . THR A 1 86 ? 11.586 7.504 6.445 1 98.12 86 THR A O 1
ATOM 674 N N . LYS A 1 87 ? 9.852 7.934 7.871 1 97.62 87 LYS A N 1
ATOM 675 C CA . LYS A 1 87 ? 9.172 8.727 6.848 1 97.62 87 LYS A CA 1
ATOM 676 C C . LYS A 1 87 ? 10.008 9.938 6.445 1 97.62 87 LYS A C 1
ATOM 678 O O . LYS A 1 87 ? 10.125 10.25 5.258 1 97.62 87 LYS A O 1
ATOM 683 N N . TYR A 1 88 ? 10.617 10.555 7.461 1 98.5 88 TYR A N 1
ATOM 684 C CA . TYR A 1 88 ? 11.469 11.711 7.207 1 98.5 88 TYR A CA 1
ATOM 685 C C . TYR A 1 88 ? 12.648 11.32 6.316 1 98.5 88 TYR A C 1
ATOM 687 O O . TYR A 1 88 ? 12.945 12.008 5.336 1 98.5 88 TYR A O 1
ATOM 695 N N . ALA A 1 89 ? 13.234 10.227 6.602 1 98.81 89 ALA A N 1
ATOM 696 C CA . ALA A 1 89 ? 14.375 9.766 5.816 1 98.81 89 ALA A CA 1
ATOM 697 C C . ALA A 1 89 ? 13.953 9.422 4.391 1 98.81 89 ALA A C 1
ATOM 699 O O . ALA A 1 89 ? 14.711 9.648 3.443 1 98.81 89 ALA A O 1
ATOM 700 N N . MET A 1 90 ? 12.766 8.891 4.211 1 98.81 90 MET A N 1
ATOM 701 C CA . MET A 1 90 ? 12.258 8.586 2.875 1 98.81 90 MET A CA 1
ATOM 702 C C . MET A 1 90 ? 12.062 9.867 2.066 1 98.81 90 MET A C 1
ATOM 704 O O . MET A 1 90 ? 12.422 9.922 0.89 1 98.81 90 MET A O 1
ATOM 708 N N . VAL A 1 91 ? 11.555 10.859 2.75 1 98.62 91 VAL A N 1
ATOM 709 C CA . VAL A 1 91 ? 11.352 12.141 2.086 1 98.62 91 VAL A CA 1
ATOM 710 C C . VAL A 1 91 ? 12.695 12.719 1.645 1 98.62 91 VAL A C 1
ATOM 712 O O . VAL A 1 91 ? 12.836 13.18 0.511 1 98.62 91 VAL A O 1
ATOM 715 N N . GLN A 1 92 ? 13.703 12.641 2.514 1 98.75 92 GLN A N 1
ATOM 716 C CA . GLN A 1 92 ? 15.039 13.125 2.18 1 98.75 92 GLN A CA 1
ATOM 717 C C . GLN A 1 92 ? 15.633 12.352 1.003 1 98.75 92 GLN A C 1
ATOM 719 O O . GLN A 1 92 ? 16.25 12.945 0.114 1 98.75 92 GLN A O 1
ATOM 724 N N . ALA A 1 93 ? 15.414 11.094 1.023 1 98.88 93 ALA A N 1
ATOM 725 C CA . ALA A 1 93 ? 15.93 10.258 -0.054 1 98.88 93 ALA A CA 1
ATOM 726 C C . ALA A 1 93 ? 15.258 10.594 -1.382 1 98.88 93 ALA A C 1
ATOM 728 O O . ALA A 1 93 ? 15.914 10.656 -2.42 1 98.88 93 ALA A O 1
ATOM 729 N N . ILE A 1 94 ? 13.906 10.75 -1.362 1 98.69 94 ILE A N 1
ATOM 730 C CA . ILE A 1 94 ? 13.18 11.117 -2.57 1 98.69 94 ILE A CA 1
ATOM 731 C C . ILE A 1 94 ? 13.68 12.469 -3.076 1 98.69 94 ILE A C 1
ATOM 733 O O . ILE A 1 94 ? 13.945 12.633 -4.27 1 98.69 94 ILE A O 1
ATOM 737 N N . ALA A 1 95 ? 13.859 13.422 -2.162 1 98.38 95 ALA A N 1
ATOM 738 C CA . ALA A 1 95 ? 14.359 14.742 -2.531 1 98.38 95 ALA A CA 1
ATOM 739 C C . ALA A 1 95 ? 15.75 14.641 -3.164 1 98.38 95 ALA A C 1
ATOM 741 O O . ALA A 1 95 ? 16.016 15.25 -4.203 1 98.38 95 ALA A O 1
ATOM 742 N N . LYS A 1 96 ? 16.547 13.883 -2.564 1 98.5 96 LYS A N 1
ATOM 743 C CA . LYS A 1 96 ? 17.906 13.695 -3.059 1 98.5 96 LYS A CA 1
ATOM 744 C C . LYS A 1 96 ? 17.906 13.078 -4.453 1 98.5 96 LYS A C 1
ATOM 746 O O . LYS A 1 96 ? 18.609 13.555 -5.352 1 98.5 96 LYS A O 1
ATOM 751 N N . ALA A 1 97 ? 17.094 12.102 -4.672 1 98.5 97 ALA A N 1
ATOM 752 C CA . ALA A 1 97 ? 17.031 11.391 -5.941 1 98.5 97 ALA A CA 1
ATOM 753 C C . ALA A 1 97 ? 16.609 12.32 -7.074 1 98.5 97 ALA A C 1
ATOM 755 O O . ALA A 1 97 ? 16.875 12.047 -8.25 1 98.5 97 ALA A O 1
ATOM 756 N N . HIS A 1 98 ? 15.922 13.391 -6.719 1 97.81 98 HIS A N 1
ATOM 757 C CA . HIS A 1 98 ? 15.359 14.258 -7.746 1 97.81 98 HIS A CA 1
ATOM 758 C C . HIS A 1 98 ? 15.914 15.672 -7.637 1 97.81 98 HIS A C 1
ATOM 760 O O . HIS A 1 98 ? 15.391 16.594 -8.258 1 97.81 98 HIS A O 1
ATOM 766 N N . ALA A 1 99 ? 16.906 15.844 -6.809 1 97.19 99 ALA A N 1
ATOM 767 C CA . ALA A 1 99 ? 17.594 17.125 -6.625 1 97.19 99 ALA A CA 1
ATOM 768 C C . ALA A 1 99 ? 16.609 18.219 -6.199 1 97.19 99 ALA A C 1
ATOM 770 O O . ALA A 1 99 ? 16.609 19.312 -6.766 1 97.19 99 ALA A O 1
ATOM 771 N N . LEU A 1 100 ? 15.766 17.906 -5.293 1 96.38 100 LEU A N 1
ATOM 772 C CA . LEU A 1 100 ? 14.805 18.859 -4.746 1 96.38 100 LEU A CA 1
ATOM 773 C C . LEU A 1 100 ? 15.234 19.328 -3.363 1 96.38 100 LEU A C 1
ATOM 775 O O . LEU A 1 100 ? 15.898 18.594 -2.629 1 96.38 100 LEU A O 1
ATOM 779 N N . ASN A 1 101 ? 14.844 20.547 -3.129 1 95.44 101 ASN A N 1
ATOM 780 C CA . ASN A 1 101 ? 15.016 21.078 -1.78 1 95.44 101 ASN A CA 1
ATOM 781 C C . ASN A 1 101 ? 13.93 20.578 -0.835 1 95.44 101 ASN A C 1
ATOM 783 O O . ASN A 1 101 ? 12.75 20.562 -1.187 1 95.44 101 ASN A O 1
ATOM 787 N N . ALA A 1 102 ? 14.344 20.047 0.357 1 97.19 102 ALA A N 1
ATOM 788 C CA . ALA A 1 102 ? 13.383 19.547 1.342 1 97.19 102 ALA A CA 1
ATOM 789 C C . ALA A 1 102 ? 13.555 20.266 2.682 1 97.19 102 ALA A C 1
ATOM 791 O O . ALA A 1 102 ? 13.18 19.734 3.727 1 97.19 102 ALA A O 1
ATOM 792 N N . ASP A 1 103 ? 14.07 21.406 2.689 1 97.12 103 ASP A N 1
ATOM 793 C CA . ASP A 1 103 ? 14.391 22.125 3.92 1 97.12 103 ASP A CA 1
ATOM 794 C C . ASP A 1 103 ? 13.125 22.438 4.711 1 97.12 103 ASP A C 1
ATOM 796 O O . ASP A 1 103 ? 13.156 22.531 5.941 1 97.12 103 ASP A O 1
ATOM 800 N N . HIS A 1 104 ? 12.086 22.641 4.012 1 97.44 104 HIS A N 1
ATOM 801 C CA . HIS A 1 104 ? 10.844 23.016 4.676 1 97.44 104 HIS A CA 1
ATOM 802 C C . HIS A 1 104 ? 10.234 21.812 5.41 1 97.44 104 HIS A C 1
ATOM 804 O O . HIS A 1 104 ? 9.328 21.984 6.227 1 97.44 104 HIS A O 1
ATOM 810 N N . VAL A 1 105 ? 10.68 20.562 5.113 1 97.94 105 VAL A N 1
ATOM 811 C CA . VAL A 1 105 ? 10.211 19.375 5.805 1 97.94 105 VAL A CA 1
ATOM 812 C C . VAL A 1 105 ? 11.07 19.125 7.051 1 97.94 105 VAL A C 1
ATOM 814 O O . VAL A 1 105 ? 12.258 18.812 6.945 1 97.94 105 VAL A O 1
ATOM 817 N N . LEU A 1 106 ? 10.414 19.188 8.18 1 98.31 106 LEU A N 1
ATOM 818 C CA . LEU A 1 106 ? 11.133 19.062 9.445 1 98.31 106 LEU A CA 1
ATOM 819 C C . LEU A 1 106 ? 10.914 17.688 10.062 1 98.31 106 LEU A C 1
ATOM 821 O O . LEU A 1 106 ? 9.828 17.125 9.938 1 98.31 106 LEU A O 1
ATOM 825 N N . PRO A 1 107 ? 11.945 17.141 10.789 1 98.06 107 PRO A N 1
ATOM 826 C CA . PRO A 1 107 ? 11.781 15.859 11.469 1 98.06 107 PRO A CA 1
ATOM 827 C C . PRO A 1 107 ? 10.93 15.961 12.734 1 98.06 107 PRO A C 1
ATOM 829 O O . PRO A 1 107 ? 11.086 16.906 13.508 1 98.06 107 PRO A O 1
ATOM 832 N N . ASP A 1 108 ? 9.984 15.117 12.859 1 97.12 108 ASP A N 1
ATOM 833 C CA . ASP A 1 108 ? 9.281 14.906 14.117 1 97.12 108 ASP A CA 1
ATOM 834 C C . ASP A 1 108 ? 9.852 13.695 14.867 1 97.12 108 ASP A C 1
ATOM 836 O O . ASP A 1 108 ? 9.586 12.547 14.492 1 97.12 108 ASP A O 1
ATOM 840 N N . ARG A 1 109 ? 10.5 13.898 15.992 1 96.81 109 ARG A N 1
ATOM 841 C CA . ARG A 1 109 ? 11.25 12.844 16.672 1 96.81 109 ARG A CA 1
ATOM 842 C C . ARG A 1 109 ? 10.445 12.25 17.812 1 96.81 109 ARG A C 1
ATOM 844 O O . ARG A 1 109 ? 10.945 11.414 18.578 1 96.81 109 ARG A O 1
ATOM 851 N N . GLU A 1 110 ? 9.219 12.617 17.875 1 94 110 GLU A N 1
ATOM 852 C CA . GLU A 1 110 ? 8.305 12.055 18.859 1 94 110 GLU A CA 1
ATOM 853 C C . GLU A 1 110 ? 7.488 10.914 18.266 1 94 110 GLU A C 1
ATOM 855 O O . GLU A 1 110 ? 7.172 10.922 17.078 1 94 110 GLU A O 1
ATOM 860 N N . PRO A 1 111 ? 7.184 9.914 19.172 1 91.56 111 PRO A N 1
ATOM 861 C CA . PRO A 1 111 ? 6.312 8.844 18.672 1 91.56 111 PRO A CA 1
ATOM 862 C C . PRO A 1 111 ? 4.98 9.367 18.141 1 91.56 111 PRO A C 1
ATOM 864 O O . PRO A 1 111 ? 4.445 10.352 18.672 1 91.56 111 PRO A O 1
ATOM 867 N N . SER A 1 112 ? 4.531 8.742 17.047 1 86.31 112 SER A N 1
ATOM 868 C CA . SER A 1 112 ? 3.23 9.125 16.5 1 86.31 112 SER A CA 1
ATOM 869 C C . SER A 1 112 ? 2.129 8.961 17.547 1 86.31 112 SER A C 1
ATOM 871 O O . SER A 1 112 ? 2.207 8.078 18.406 1 86.31 112 SER A O 1
ATOM 873 N N . LYS A 1 113 ? 1.2 9.766 17.391 1 77.94 113 LYS A N 1
ATOM 874 C CA . LYS A 1 113 ? 0.05 9.695 18.281 1 77.94 113 LYS A CA 1
ATOM 875 C C . LYS A 1 113 ? -0.934 8.617 17.828 1 77.94 113 LYS A C 1
ATOM 877 O O . LYS A 1 113 ? -0.939 8.227 16.672 1 77.94 113 LYS A O 1
ATOM 882 N N . GLY A 1 114 ? -1.679 8.086 18.766 1 78.81 114 GLY A N 1
ATOM 883 C CA . GLY A 1 114 ? -2.686 7.09 18.422 1 78.81 114 GLY A CA 1
ATOM 884 C C . GLY A 1 114 ? -2.301 5.684 18.828 1 78.81 114 GLY A C 1
ATOM 885 O O . GLY A 1 114 ? -1.734 5.48 19.906 1 78.81 114 GLY A O 1
ATOM 886 N N . ALA A 1 115 ? -2.697 4.707 17.969 1 82.19 115 ALA A N 1
ATOM 887 C CA . ALA A 1 115 ? -2.434 3.307 18.297 1 82.19 115 ALA A CA 1
ATOM 888 C C . ALA A 1 115 ? -0.934 3.037 18.375 1 82.19 115 ALA A C 1
ATOM 890 O O . ALA A 1 115 ? -0.151 3.59 17.609 1 82.19 115 ALA A O 1
ATOM 891 N N . PRO A 1 116 ? -0.583 2.229 19.312 1 81.69 116 PRO A N 1
ATOM 892 C CA . PRO A 1 116 ? 0.842 1.928 19.469 1 81.69 116 PRO A CA 1
ATOM 893 C C . PRO A 1 116 ? 1.462 1.325 18.203 1 81.69 116 PRO A C 1
ATOM 895 O O . PRO A 1 116 ? 0.826 0.517 17.531 1 81.69 116 PRO A O 1
ATOM 898 N N . ARG A 1 117 ? 2.594 1.787 17.891 1 87 117 ARG A N 1
ATOM 899 C CA . ARG A 1 117 ? 3.439 1.275 16.812 1 87 117 ARG A CA 1
ATOM 900 C C . ARG A 1 117 ? 4.801 0.843 17.344 1 87 117 ARG A C 1
ATOM 902 O O . ARG A 1 117 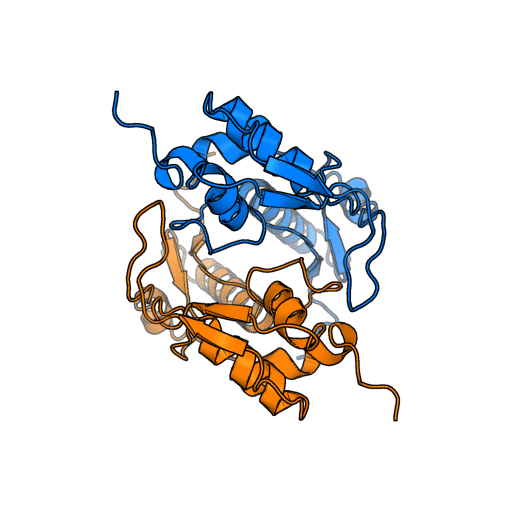? 5.352 1.484 18.25 1 87 117 ARG A O 1
ATOM 909 N N . PRO A 1 118 ? 5.312 -0.257 16.766 1 90.31 118 PRO A N 1
ATOM 910 C CA . PRO A 1 118 ? 6.707 -0.555 17.109 1 90.31 118 PRO A CA 1
ATOM 911 C C . PRO A 1 118 ? 7.676 0.52 16.625 1 90.31 118 PRO A C 1
ATOM 913 O O . PRO A 1 118 ? 7.48 1.094 15.547 1 90.31 118 PRO A O 1
ATOM 916 N N . HIS A 1 119 ? 8.648 0.826 17.453 1 94.94 119 HIS A N 1
ATOM 917 C CA . HIS A 1 119 ? 9.703 1.731 17.016 1 94.94 119 HIS A CA 1
ATOM 918 C C . HIS A 1 119 ? 10.406 1.189 15.781 1 94.94 119 HIS A C 1
ATOM 920 O O . HIS A 1 119 ? 10.672 1.935 14.836 1 94.94 119 HIS A O 1
ATOM 926 N N . ASP A 1 120 ? 10.703 -0.101 15.773 1 96 120 ASP A N 1
ATOM 927 C CA . ASP A 1 120 ? 11.359 -0.829 14.695 1 96 120 ASP A CA 1
ATOM 928 C C . ASP A 1 120 ? 10.477 -1.959 14.172 1 96 120 ASP A C 1
ATOM 930 O O . ASP A 1 120 ? 10.195 -2.916 14.898 1 96 120 ASP A O 1
ATOM 934 N N . SER A 1 121 ? 10.062 -1.817 12.852 1 94.94 121 SER A N 1
ATOM 935 C CA . SER A 1 121 ? 9.102 -2.768 12.305 1 94.94 121 SER A CA 1
ATOM 936 C C . SER A 1 121 ? 9.789 -3.842 11.477 1 94.94 121 SER A C 1
ATOM 938 O O . SER A 1 121 ? 9.164 -4.469 10.617 1 94.94 121 SER A O 1
ATOM 940 N N . ARG A 1 122 ? 11.078 -4.098 11.766 1 95.5 122 ARG A N 1
ATOM 941 C CA . ARG A 1 122 ? 11.805 -5.105 11 1 95.5 122 ARG A CA 1
ATOM 942 C C . ARG A 1 122 ? 11.156 -6.477 11.141 1 95.5 122 ARG A C 1
ATOM 944 O O . ARG A 1 122 ? 10.812 -6.898 12.25 1 95.5 122 ARG A O 1
ATOM 951 N N . LEU A 1 123 ? 10.961 -7.105 9.977 1 94.75 123 LEU A N 1
ATOM 952 C CA . LEU A 1 123 ? 10.492 -8.484 10 1 94.75 123 LEU A CA 1
ATOM 953 C C . LEU A 1 123 ? 11.656 -9.461 9.914 1 94.75 123 LEU A C 1
ATOM 955 O O . LEU A 1 123 ? 12.648 -9.195 9.227 1 94.75 123 LEU A O 1
ATOM 959 N N . GLU A 1 124 ? 11.508 -10.602 10.594 1 92.19 124 GLU A N 1
ATOM 960 C CA . GLU A 1 124 ? 12.484 -11.672 10.461 1 92.19 124 GLU A CA 1
ATOM 961 C C . GLU A 1 124 ? 12.266 -12.469 9.18 1 92.19 124 GLU A C 1
ATOM 963 O O . GLU A 1 124 ? 11.242 -13.141 9.031 1 92.19 124 GLU A O 1
ATOM 968 N N . CYS A 1 125 ? 13.25 -12.406 8.297 1 94.81 125 CYS A N 1
ATOM 969 C CA . CYS 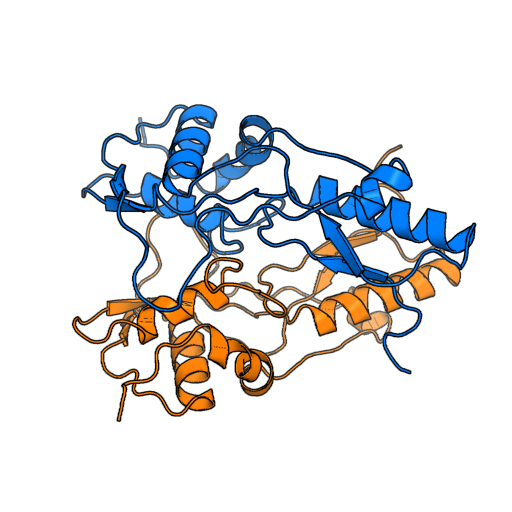A 1 125 ? 13.094 -13.008 6.977 1 94.81 125 CYS A CA 1
ATOM 970 C C . CYS A 1 125 ? 13.859 -14.328 6.891 1 94.81 125 CYS A C 1
ATOM 972 O O . CYS A 1 125 ? 14.305 -14.719 5.809 1 94.81 125 CYS A O 1
ATOM 974 N N . GLY A 1 126 ? 13.984 -15 7.988 1 95.88 126 GLY A N 1
ATOM 975 C CA . GLY A 1 126 ? 14.82 -16.188 8.102 1 95.88 126 GLY A CA 1
ATOM 976 C C . GLY A 1 126 ? 14.359 -17.328 7.207 1 95.88 126 GLY A C 1
ATOM 977 O O . GLY A 1 126 ? 15.18 -17.984 6.57 1 95.88 126 GLY A O 1
ATOM 978 N N . ARG A 1 127 ? 13.094 -17.578 7.156 1 96.94 127 ARG A N 1
ATOM 979 C CA . ARG A 1 127 ? 12.586 -18.688 6.352 1 96.94 127 ARG A CA 1
ATOM 980 C C . ARG A 1 127 ? 12.93 -18.484 4.879 1 96.94 127 ARG A C 1
ATOM 982 O O . ARG A 1 127 ? 13.258 -19.453 4.184 1 96.94 127 ARG A O 1
ATOM 989 N N . LEU A 1 128 ? 12.859 -17.25 4.367 1 97.88 128 LEU A N 1
ATOM 990 C CA . LEU A 1 128 ? 13.242 -16.969 2.99 1 97.88 128 LEU A CA 1
ATOM 991 C C . LEU A 1 128 ? 14.742 -17.156 2.793 1 97.88 128 LEU A C 1
ATOM 993 O O . LEU A 1 128 ? 15.18 -17.734 1.797 1 97.88 128 LEU A O 1
ATOM 997 N N . ARG A 1 129 ? 15.453 -16.688 3.768 1 96.94 129 ARG A N 1
ATOM 998 C CA . ARG A 1 129 ? 16.906 -16.812 3.705 1 96.94 129 ARG A CA 1
ATOM 999 C C . ARG A 1 129 ? 17.344 -18.266 3.635 1 96.94 129 ARG A C 1
ATOM 1001 O O . ARG A 1 129 ? 18.25 -18.609 2.893 1 96.94 129 ARG A O 1
ATOM 1008 N N . GLU A 1 130 ? 16.672 -19.109 4.352 1 97.19 130 GLU A N 1
ATOM 1009 C CA . GLU A 1 130 ? 16.969 -20.547 4.348 1 97.19 130 GLU A CA 1
ATOM 1010 C C . GLU A 1 130 ? 16.75 -21.156 2.967 1 97.19 130 GLU A C 1
ATOM 1012 O O . GLU A 1 130 ? 17.406 -22.125 2.602 1 97.19 130 GLU A O 1
ATOM 1017 N N . LEU A 1 131 ? 15.875 -20.609 2.209 1 97.44 131 LEU A N 1
ATOM 1018 C CA . LEU A 1 131 ? 15.578 -21.094 0.863 1 97.44 131 LEU A CA 1
ATOM 1019 C C . LEU A 1 131 ? 16.484 -20.422 -0.166 1 97.44 131 LEU A C 1
ATOM 1021 O O . LEU A 1 131 ? 16.422 -20.734 -1.356 1 97.44 131 LEU A O 1
ATOM 1025 N N . GLY A 1 132 ? 17.25 -19.406 0.249 1 97.56 132 GLY A N 1
ATOM 1026 C CA . GLY A 1 132 ? 18.109 -18.672 -0.665 1 97.56 132 GLY A CA 1
ATOM 1027 C C . GLY A 1 132 ? 17.359 -17.656 -1.492 1 97.56 132 GLY A C 1
ATOM 1028 O O . GLY A 1 132 ? 17.781 -17.297 -2.592 1 97.56 132 GLY A O 1
ATOM 1029 N N . ILE A 1 133 ? 16.25 -17.219 -1.013 1 98 133 ILE A N 1
ATOM 1030 C CA . ILE A 1 133 ? 15.398 -16.297 -1.75 1 98 133 ILE A CA 1
ATOM 1031 C C . ILE A 1 133 ? 15.5 -14.898 -1.14 1 98 133 ILE A C 1
ATOM 1033 O O . ILE A 1 133 ? 15.164 -14.695 0.028 1 98 133 ILE A O 1
ATOM 1037 N N . SER A 1 134 ? 16.062 -13.977 -1.898 1 97.69 134 SER A N 1
ATOM 1038 C CA . SER A 1 134 ? 16.188 -12.586 -1.48 1 97.69 134 SER A CA 1
ATOM 1039 C C . SER A 1 134 ? 16.406 -11.664 -2.678 1 97.69 134 SER A C 1
ATOM 1041 O O . SER A 1 134 ? 17.094 -12.039 -3.635 1 97.69 134 SER A O 1
ATOM 1043 N N . ARG A 1 135 ? 15.727 -10.547 -2.645 1 98 135 ARG A N 1
ATOM 1044 C CA . ARG A 1 135 ? 15.961 -9.477 -3.611 1 98 135 ARG A CA 1
ATOM 1045 C C . ARG A 1 135 ? 15.609 -8.117 -3.018 1 98 135 ARG A C 1
ATOM 1047 O O . ARG A 1 135 ? 14.508 -7.922 -2.508 1 98 135 ARG A O 1
ATOM 1054 N N . HIS A 1 136 ? 16.547 -7.211 -3.057 1 98.44 136 HIS A N 1
ATOM 1055 C CA . HIS A 1 136 ? 16.344 -5.875 -2.512 1 98.44 136 HIS A CA 1
ATOM 1056 C C . HIS A 1 136 ? 16.797 -4.805 -3.506 1 98.44 136 HIS A C 1
ATOM 1058 O O . HIS A 1 136 ? 17.922 -4.852 -4.012 1 98.44 136 HIS A O 1
ATOM 1064 N N . THR A 1 137 ? 15.883 -3.895 -3.852 1 98.75 137 THR A N 1
ATOM 1065 C CA . THR A 1 137 ? 16.188 -2.678 -4.598 1 98.75 137 THR A CA 1
ATOM 1066 C C . THR A 1 137 ? 16.578 -1.548 -3.654 1 98.75 137 THR A C 1
ATOM 1068 O O . THR A 1 137 ? 15.812 -1.171 -2.77 1 98.75 137 THR A O 1
ATOM 1071 N N . PRO A 1 138 ? 17.812 -0.976 -3.824 1 98.81 138 PRO A N 1
ATOM 1072 C CA . PRO A 1 138 ? 18.141 0.196 -3.004 1 98.81 138 PRO A CA 1
ATOM 1073 C C . PRO A 1 138 ? 17.094 1.301 -3.123 1 98.81 138 PRO A C 1
ATOM 1075 O O . PRO A 1 138 ? 16.641 1.606 -4.227 1 98.81 138 PRO A O 1
ATOM 1078 N N . PHE A 1 139 ? 16.75 1.874 -1.95 1 98.88 139 PHE A N 1
ATOM 1079 C CA . PHE A 1 139 ? 15.625 2.799 -1.908 1 98.88 139 PHE A CA 1
ATOM 1080 C C . PHE A 1 139 ? 15.852 3.973 -2.854 1 98.88 139 PHE A C 1
ATOM 1082 O O . PHE A 1 139 ? 14.945 4.363 -3.596 1 98.88 139 PHE A O 1
ATOM 1089 N N . LEU A 1 140 ? 17.031 4.531 -2.814 1 98.81 140 LEU A N 1
ATOM 1090 C CA . LEU A 1 140 ? 17.375 5.672 -3.664 1 98.81 140 LEU A CA 1
ATOM 1091 C C . LEU A 1 140 ? 17.156 5.332 -5.137 1 98.81 140 LEU A C 1
ATOM 1093 O O . LEU A 1 140 ? 16.703 6.18 -5.914 1 98.81 140 LEU A O 1
ATOM 1097 N N . GLU A 1 141 ? 17.484 4.152 -5.566 1 98.69 141 GLU A N 1
ATOM 1098 C CA . GLU A 1 141 ? 17.266 3.705 -6.938 1 98.69 141 GLU A CA 1
ATOM 1099 C C . GLU A 1 141 ? 15.773 3.512 -7.227 1 98.69 141 GLU A C 1
ATOM 1101 O O . GLU A 1 141 ? 15.289 3.902 -8.289 1 98.69 141 GLU A O 1
ATOM 1106 N N . GLY A 1 142 ? 15.055 2.934 -6.254 1 98.69 142 GLY A N 1
ATOM 1107 C CA . GLY A 1 142 ? 13.648 2.631 -6.438 1 98.69 142 GLY A CA 1
ATOM 1108 C C . GLY A 1 142 ? 12.789 3.869 -6.609 1 98.69 142 GLY A C 1
ATOM 1109 O O . GLY A 1 142 ? 11.828 3.863 -7.387 1 98.69 142 GLY A O 1
ATOM 1110 N N . VAL A 1 143 ? 13.172 4.953 -5.992 1 98.69 143 VAL A N 1
ATOM 1111 C CA . VAL A 1 143 ? 12.305 6.125 -5.973 1 98.69 143 VAL A CA 1
ATOM 1112 C C . VAL A 1 143 ? 12.617 7.023 -7.168 1 98.69 143 VAL A C 1
ATOM 1114 O O . VAL A 1 143 ? 11.984 8.062 -7.355 1 98.69 143 VAL A O 1
ATOM 1117 N N . LYS A 1 144 ? 13.508 6.668 -8.023 1 98.38 144 LYS A N 1
ATOM 1118 C CA . LYS A 1 144 ? 13.766 7.426 -9.242 1 98.38 144 LYS A CA 1
ATOM 1119 C C . LYS A 1 144 ? 12.531 7.453 -10.148 1 98.38 144 LYS A C 1
ATOM 1121 O O . LYS A 1 144 ? 12.336 8.398 -10.914 1 98.38 144 LYS A O 1
ATOM 1126 N N . GLU A 1 145 ? 11.719 6.484 -10.023 1 97.44 145 GLU A N 1
ATOM 1127 C CA . GLU A 1 145 ? 10.516 6.438 -10.852 1 97.44 145 GLU A CA 1
ATOM 1128 C C . GLU A 1 145 ? 9.445 7.391 -10.328 1 97.44 145 GLU A C 1
ATOM 1130 O O . GLU A 1 145 ? 8.375 7.523 -10.93 1 97.44 145 GLU A O 1
ATOM 1135 N N . PHE A 1 146 ? 9.75 8.141 -9.266 1 97.38 146 PHE A N 1
ATOM 1136 C CA . PHE A 1 146 ? 8.75 8.992 -8.633 1 97.38 146 PHE A CA 1
ATOM 1137 C C . PHE A 1 146 ? 8.719 10.367 -9.281 1 97.38 146 PHE A C 1
ATOM 1139 O O . PHE A 1 146 ? 8.008 11.266 -8.828 1 97.38 146 PHE A O 1
ATOM 1146 N N . SER A 1 147 ? 9.414 10.578 -10.375 1 95.81 147 SER A N 1
ATOM 1147 C CA . SER A 1 147 ? 9.484 11.875 -11.031 1 95.81 147 SER A CA 1
ATOM 1148 C C . SER A 1 147 ? 8.102 12.391 -11.398 1 95.81 147 SER A C 1
ATOM 1150 O O . SER A 1 147 ? 7.812 13.578 -11.266 1 95.81 147 SER A O 1
ATOM 1152 N N . LYS A 1 148 ? 7.191 11.531 -11.781 1 94.12 148 LYS A N 1
ATOM 1153 C CA . LYS A 1 148 ? 5.863 11.898 -12.25 1 94.12 148 LYS A CA 1
ATOM 1154 C C . LYS A 1 148 ? 4.992 12.406 -11.109 1 94.12 148 LYS A C 1
ATOM 1156 O O . LYS A 1 148 ? 3.941 13.008 -11.336 1 94.12 148 LYS A O 1
ATOM 1161 N N . PHE A 1 149 ? 5.516 12.164 -9.875 1 95.19 149 PHE A N 1
ATOM 1162 C CA . PHE A 1 149 ? 4.738 12.586 -8.719 1 95.19 149 PHE A CA 1
ATOM 1163 C C . PHE A 1 149 ? 5.188 13.953 -8.227 1 95.19 149 PHE A C 1
ATOM 1165 O O . PHE A 1 149 ? 4.574 14.531 -7.324 1 95.19 149 PHE A O 1
ATOM 1172 N N . LEU A 1 150 ? 6.227 14.484 -8.734 1 94.5 150 LEU A N 1
ATOM 1173 C CA . LEU A 1 150 ? 6.875 15.68 -8.195 1 94.5 150 LEU A CA 1
ATOM 1174 C C . LEU A 1 150 ? 6.664 16.875 -9.117 1 94.5 150 LEU A C 1
ATOM 1176 O O . LEU A 1 150 ? 6.723 16.734 -10.344 1 94.5 150 LEU A O 1
ATOM 1180 N N . VAL A 1 151 ? 6.207 17.969 -8.391 1 84.88 151 VAL A N 1
ATOM 1181 C CA . VAL A 1 151 ? 6.035 19.219 -9.133 1 84.88 151 VAL A CA 1
ATOM 1182 C C . VAL A 1 151 ? 7.355 19.984 -9.188 1 84.88 151 VAL A C 1
ATOM 1184 O O . VAL A 1 151 ? 7.977 20.234 -8.148 1 84.88 151 VAL A O 1
ATOM 1187 N N . ARG A 1 152 ? 7.973 20.062 -10.32 1 72.81 152 ARG A N 1
ATOM 1188 C CA . ARG A 1 152 ? 9.219 20.812 -10.469 1 72.81 152 ARG A CA 1
ATOM 1189 C C . ARG A 1 152 ? 8.945 22.312 -10.555 1 72.81 152 ARG A C 1
ATOM 1191 O O . ARG A 1 152 ? 7.969 22.734 -11.172 1 72.81 152 ARG A O 1
ATOM 1198 N N . PRO A 1 153 ? 9.672 22.984 -9.609 1 60.28 153 PRO A N 1
ATOM 1199 C CA . PRO A 1 153 ? 9.547 24.438 -9.781 1 60.28 153 PRO A CA 1
ATOM 1200 C C . PRO A 1 153 ? 9.805 24.891 -11.211 1 60.28 153 PRO A C 1
ATOM 1202 O O . PRO A 1 153 ? 10.633 24.297 -11.914 1 60.28 153 PRO A O 1
ATOM 1205 N N . THR A 1 154 ? 8.734 25.297 -11.906 1 48.03 154 THR A N 1
ATOM 1206 C CA . THR A 1 154 ? 9.016 25.969 -13.172 1 48.03 154 THR A CA 1
ATOM 1207 C C . THR A 1 154 ? 10.211 26.906 -13.031 1 48.03 154 THR A C 1
ATOM 1209 O O . THR A 1 154 ? 10.32 27.641 -12.055 1 48.03 154 THR A O 1
ATOM 1212 N N . ALA A 1 155 ? 11.312 26.578 -13.828 1 43.44 155 ALA A N 1
ATOM 1213 C CA . ALA A 1 155 ? 12.375 27.578 -13.984 1 43.44 155 ALA A CA 1
ATOM 1214 C C . ALA A 1 155 ? 11.797 28.938 -14.312 1 43.44 155 ALA A C 1
ATOM 1216 O O . ALA A 1 155 ? 10.812 29.047 -15.047 1 43.44 155 ALA A O 1
ATOM 1217 N N . MET B 1 1 ? 15.773 -12.781 -17.766 1 33.38 1 MET B N 1
ATOM 1218 C CA . MET B 1 1 ? 14.828 -13.109 -18.844 1 33.38 1 MET B CA 1
ATOM 1219 C C . MET B 1 1 ? 13.641 -12.156 -18.828 1 33.38 1 MET B C 1
ATOM 1221 O O . MET B 1 1 ? 13.008 -11.961 -17.781 1 33.38 1 MET B O 1
ATOM 1225 N N . PRO B 1 2 ? 13.492 -11.445 -19.656 1 44.06 2 PRO B N 1
ATOM 1226 C CA . PRO B 1 2 ? 12.445 -10.453 -19.891 1 44.06 2 PRO B CA 1
ATOM 1227 C C . PRO B 1 2 ? 11.047 -10.984 -19.578 1 44.06 2 PRO B C 1
ATOM 1229 O O . PRO B 1 2 ? 10.828 -12.203 -19.578 1 44.06 2 PRO B O 1
ATOM 1232 N N . ALA B 1 3 ? 9.969 -9.938 -18.938 1 58.66 3 ALA B N 1
ATOM 1233 C CA . ALA B 1 3 ? 8.555 -9.703 -18.656 1 58.66 3 ALA B CA 1
ATOM 1234 C C . ALA B 1 3 ? 7.668 -10.336 -19.734 1 58.66 3 ALA B C 1
ATOM 1236 O O . ALA B 1 3 ? 6.441 -10.297 -19.641 1 58.66 3 ALA B O 1
ATOM 1237 N N . ALA B 1 4 ? 8.297 -10.805 -20.781 1 64.5 4 ALA B N 1
ATOM 1238 C CA . ALA B 1 4 ? 7.355 -10.961 -21.891 1 64.5 4 ALA B CA 1
ATOM 1239 C C . ALA B 1 4 ? 6.383 -12.109 -21.625 1 64.5 4 ALA B C 1
ATOM 1241 O O . ALA B 1 4 ? 5.23 -12.062 -22.062 1 64.5 4 ALA B O 1
ATOM 1242 N N . ASP B 1 5 ? 6.77 -13.023 -20.734 1 82.38 5 ASP B N 1
ATOM 1243 C CA . ASP B 1 5 ? 5.887 -14.172 -20.516 1 82.38 5 ASP B CA 1
ATOM 1244 C C . ASP B 1 5 ? 5.27 -14.125 -19.125 1 82.38 5 ASP B C 1
ATOM 1246 O O . ASP B 1 5 ? 4.523 -15.031 -18.734 1 82.38 5 ASP B O 1
ATOM 1250 N N . ALA B 1 6 ? 5.434 -13 -18.516 1 88.94 6 ALA B N 1
ATOM 1251 C CA . ALA B 1 6 ? 4.98 -12.938 -17.125 1 88.94 6 ALA B CA 1
ATOM 1252 C C . ALA B 1 6 ? 3.578 -12.352 -17.031 1 88.94 6 ALA B C 1
ATOM 1254 O O . ALA B 1 6 ? 3.098 -11.711 -17.969 1 88.94 6 ALA B O 1
ATOM 1255 N N . ILE B 1 7 ? 2.885 -12.727 -15.977 1 94.56 7 ILE B N 1
ATOM 1256 C CA . ILE B 1 7 ? 1.644 -12.062 -15.586 1 94.56 7 ILE B CA 1
ATOM 1257 C C . ILE B 1 7 ? 1.946 -10.93 -14.617 1 94.56 7 ILE B C 1
ATOM 1259 O O . ILE B 1 7 ? 2.707 -11.102 -13.664 1 94.56 7 ILE B O 1
ATOM 1263 N N . VAL B 1 8 ? 1.427 -9.781 -14.953 1 94.81 8 VAL B N 1
ATOM 1264 C CA . VAL B 1 8 ? 1.472 -8.641 -14.047 1 94.81 8 VAL B CA 1
ATOM 1265 C C . VAL B 1 8 ? 0.052 -8.227 -13.664 1 94.81 8 VAL B C 1
ATOM 1267 O O . VAL B 1 8 ? -0.82 -8.102 -14.531 1 94.81 8 VAL B O 1
ATOM 1270 N N . LEU B 1 9 ? -0.2 -8.164 -12.398 1 96.88 9 LEU B N 1
ATOM 1271 C CA . LEU B 1 9 ? -1.464 -7.625 -11.906 1 96.88 9 LEU B CA 1
ATOM 1272 C C . LEU B 1 9 ? -1.27 -6.234 -11.312 1 96.88 9 LEU B C 1
ATOM 1274 O O . LEU B 1 9 ? -0.577 -6.078 -10.305 1 96.88 9 LEU B O 1
ATOM 1278 N N . ARG B 1 10 ? -1.851 -5.281 -11.914 1 97 10 ARG B N 1
ATOM 1279 C CA . ARG B 1 10 ? -1.814 -3.918 -11.391 1 97 10 ARG B CA 1
ATOM 1280 C C . ARG B 1 10 ? -2.977 -3.666 -10.43 1 97 10 ARG B C 1
ATOM 1282 O O . ARG B 1 10 ? -4.133 -3.93 -10.773 1 97 10 ARG B O 1
ATOM 1289 N N . VAL B 1 11 ? -2.615 -3.207 -9.242 1 97.56 11 VAL B N 1
ATOM 1290 C CA . VAL B 1 11 ? -3.59 -2.902 -8.195 1 97.56 11 VAL B CA 1
ATOM 1291 C C . VAL B 1 11 ? -3.262 -1.556 -7.559 1 97.56 11 VAL B C 1
ATOM 1293 O O . VAL B 1 11 ? -2.271 -1.429 -6.836 1 97.56 11 VAL B O 1
ATOM 1296 N N . PRO B 1 12 ? -4.047 -0.563 -7.688 1 96 12 PRO B N 1
ATOM 1297 C CA . PRO B 1 12 ? -3.688 0.793 -7.266 1 96 12 PRO B CA 1
ATOM 1298 C C . PRO B 1 12 ? -3.654 0.95 -5.746 1 96 12 PRO B C 1
ATOM 1300 O O . PRO B 1 12 ? -2.678 1.469 -5.199 1 96 12 PRO B O 1
ATOM 1303 N N . VAL B 1 13 ? -4.695 0.592 -5.027 1 97.62 13 VAL B N 1
ATOM 1304 C CA . VAL B 1 13 ? -4.805 0.831 -3.59 1 97.62 13 VAL B CA 1
ATOM 1305 C C . VAL B 1 13 ? -5.105 -0.48 -2.869 1 97.62 13 VAL B C 1
ATOM 1307 O O . VAL B 1 13 ? -6.152 -1.095 -3.096 1 97.62 13 VAL B O 1
ATOM 1310 N N . LEU B 1 14 ? -4.188 -0.825 -2.035 1 98.06 14 LEU B N 1
ATOM 1311 C CA . LEU B 1 14 ? -4.301 -2.074 -1.293 1 98.06 14 LEU B CA 1
ATOM 1312 C C . LEU B 1 14 ? -4.555 -1.808 0.187 1 98.06 14 LEU B C 1
ATOM 1314 O O . LEU B 1 14 ? -4.078 -0.808 0.731 1 98.06 14 LEU B O 1
ATOM 1318 N N . TYR B 1 15 ? -5.332 -2.697 0.765 1 98.44 15 TYR B N 1
ATOM 1319 C CA . TYR B 1 15 ? -5.488 -2.703 2.215 1 98.44 15 TYR B CA 1
ATOM 1320 C C . TYR B 1 15 ? -5.828 -4.102 2.721 1 98.44 15 TYR B C 1
ATOM 1322 O O . TYR B 1 15 ? -6.199 -4.977 1.938 1 98.44 15 TYR B O 1
ATOM 1330 N N . GLY B 1 16 ? -5.598 -4.297 3.975 1 97.94 16 GLY B N 1
ATOM 1331 C CA . GLY B 1 16 ? -5.898 -5.57 4.609 1 97.94 16 GLY B CA 1
ATOM 1332 C C . GLY B 1 16 ? -4.66 -6.32 5.059 1 97.94 16 GLY B C 1
ATOM 1333 O O . GLY B 1 16 ? -3.65 -6.34 4.355 1 97.94 16 GLY B O 1
ATOM 1334 N N . GLY B 1 17 ? -4.711 -6.859 6.305 1 95.56 17 GLY B N 1
ATOM 1335 C CA . GLY B 1 17 ? -3.613 -7.652 6.836 1 95.56 17 GLY B CA 1
ATOM 1336 C C . GLY B 1 17 ? -2.516 -6.805 7.449 1 95.56 17 GLY B C 1
ATOM 1337 O O . GLY B 1 17 ? -1.492 -7.332 7.895 1 95.56 17 GLY B O 1
ATOM 1338 N N . GLU B 1 18 ? -2.729 -5.473 7.555 1 96.12 18 GLU B N 1
ATOM 1339 C CA . GLU B 1 18 ? -1.721 -4.609 8.164 1 96.12 18 GLU B CA 1
ATOM 1340 C C . GLU B 1 18 ? -1.56 -4.91 9.648 1 96.12 18 GLU B C 1
ATOM 1342 O O . GLU B 1 18 ? -2.529 -5.262 10.328 1 96.12 18 GLU B O 1
ATOM 1347 N N . GLU B 1 19 ? -0.348 -4.75 10.148 1 93.88 19 GLU B N 1
ATOM 1348 C CA . GLU B 1 19 ? -0.093 -4.898 11.578 1 93.88 19 GLU B CA 1
ATOM 1349 C C . GLU B 1 19 ? -0.111 -3.549 12.289 1 93.88 19 GLU B C 1
ATOM 1351 O O . GLU B 1 19 ? -0.425 -3.473 13.477 1 93.88 19 GLU B O 1
ATOM 1356 N N . TYR B 1 20 ? 0.154 -2.492 11.539 1 92.38 20 TYR B N 1
ATOM 1357 C CA . TYR B 1 20 ? 0.09 -1.141 12.086 1 92.38 20 TYR B CA 1
ATOM 1358 C C . TYR B 1 20 ? -0.547 -0.179 11.094 1 92.38 20 TYR B C 1
ATOM 1360 O O . TYR B 1 20 ? -0.618 -0.47 9.891 1 92.38 20 TYR B O 1
ATOM 1368 N N . ASP B 1 21 ? -0.982 0.937 11.469 1 93.44 21 ASP B N 1
ATOM 1369 C CA . ASP B 1 21 ? -1.896 1.807 10.742 1 93.44 21 ASP B CA 1
ATOM 1370 C C . ASP B 1 21 ? -1.189 2.484 9.57 1 93.44 21 ASP B C 1
ATOM 1372 O O . ASP B 1 21 ? -1.84 2.959 8.633 1 93.44 21 ASP B O 1
ATOM 1376 N N . ALA B 1 22 ? 0.108 2.504 9.539 1 92.19 22 ALA B N 1
ATOM 1377 C CA . ALA B 1 22 ? 0.81 3.285 8.523 1 92.19 22 ALA B CA 1
ATOM 1378 C C . ALA B 1 22 ? 1.375 2.381 7.434 1 92.19 22 ALA B C 1
ATOM 1380 O O . ALA B 1 22 ? 2.248 2.795 6.668 1 92.19 22 ALA B O 1
ATOM 1381 N N . GLU B 1 23 ? 0.832 1.188 7.273 1 94.69 23 GLU B N 1
ATOM 1382 C CA . GLU B 1 23 ? 1.375 0.221 6.324 1 94.69 23 GLU B CA 1
ATOM 1383 C C . GLU B 1 23 ? 0.719 0.365 4.953 1 94.69 23 GLU B C 1
ATOM 1385 O O . GLU B 1 23 ? 1.225 -0.159 3.961 1 94.69 23 GLU B O 1
ATOM 1390 N N . SER B 1 24 ? -0.394 1.035 4.84 1 96.44 24 SER B N 1
ATOM 1391 C CA . SER B 1 24 ? -1.083 1.216 3.566 1 96.44 24 SER B CA 1
ATOM 1392 C C . SER B 1 24 ? -1.712 2.602 3.471 1 96.44 24 SER B C 1
ATOM 1394 O O . SER B 1 24 ? -1.875 3.287 4.484 1 96.44 24 SER B O 1
ATOM 1396 N N . ALA B 1 25 ? -2.008 2.963 2.252 1 96.25 25 ALA B N 1
ATOM 1397 C CA . ALA B 1 25 ? -2.668 4.242 2 1 96.25 25 ALA B CA 1
ATOM 1398 C C . ALA B 1 25 ? -4.062 4.27 2.613 1 96.25 25 ALA B C 1
ATOM 1400 O O . ALA B 1 25 ? -4.676 5.332 2.736 1 96.25 25 ALA B O 1
ATOM 1401 N N . VAL B 1 26 ? -4.578 3.156 3.082 1 97.94 26 VAL B N 1
ATOM 1402 C CA . VAL B 1 26 ? -5.906 3.088 3.686 1 97.94 26 VAL B CA 1
ATOM 1403 C C . VAL B 1 26 ? -5.781 3.08 5.207 1 97.94 26 VAL B C 1
ATOM 1405 O O . VAL B 1 26 ? -6.414 3.887 5.895 1 97.94 26 VAL B O 1
ATOM 1408 N N . SER B 1 27 ? -4.902 2.266 5.688 1 96.81 27 SER B N 1
ATOM 1409 C CA . SER B 1 27 ? -4.824 2.105 7.137 1 96.81 27 SER B CA 1
ATOM 1410 C C . SER B 1 27 ? -4.312 3.377 7.805 1 96.81 27 SER B C 1
ATOM 1412 O O . SER B 1 27 ? -4.645 3.656 8.961 1 96.81 27 SER B O 1
ATOM 1414 N N . VAL B 1 28 ? -3.596 4.18 7.082 1 94.25 28 VAL B N 1
ATOM 1415 C CA . VAL B 1 28 ? -3.07 5.426 7.629 1 94.25 28 VAL B CA 1
ATOM 1416 C C . VAL B 1 28 ? -4.227 6.367 7.973 1 94.25 28 VAL B C 1
ATOM 1418 O O . VAL B 1 28 ? -4.082 7.254 8.812 1 94.25 28 VAL B O 1
ATOM 1421 N N . LEU B 1 29 ? -5.367 6.191 7.43 1 96.06 29 LEU B N 1
ATOM 1422 C CA . LEU B 1 29 ? -6.523 7.055 7.641 1 96.06 29 LEU B CA 1
ATOM 1423 C C . LEU B 1 29 ? -7.062 6.906 9.055 1 96.06 29 LEU B C 1
ATOM 1425 O O . LEU B 1 29 ? -7.789 7.777 9.547 1 96.06 29 LEU B O 1
ATOM 1429 N N . CYS B 1 30 ? -6.734 5.859 9.703 1 96.38 30 CYS B N 1
ATOM 1430 C CA . CYS B 1 30 ? -7.156 5.652 11.086 1 96.38 30 CYS B CA 1
ATOM 1431 C C . CYS B 1 30 ? -6.594 6.738 11.992 1 96.38 30 CYS B C 1
ATOM 1433 O O . CYS B 1 30 ? -7.191 7.059 13.023 1 96.38 30 CYS B O 1
ATOM 1435 N N . GLN B 1 31 ? -5.527 7.312 11.594 1 92.94 31 GLN B N 1
ATOM 1436 C CA . GLN B 1 31 ? -4.895 8.359 12.391 1 92.94 31 GLN B CA 1
ATOM 1437 C C . GLN B 1 31 ? -5.793 9.586 12.5 1 92.94 31 GLN 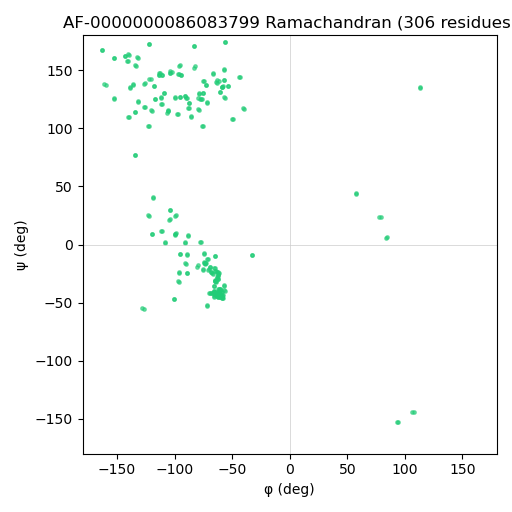B C 1
ATOM 1439 O O . GLN B 1 31 ? -5.777 10.289 13.508 1 92.94 31 GLN B O 1
ATOM 1444 N N . LEU B 1 32 ? -6.598 9.852 11.492 1 93.88 32 LEU B N 1
ATOM 1445 C CA . LEU B 1 32 ? -7.52 10.984 11.492 1 93.88 32 LEU B CA 1
ATOM 1446 C C . LEU B 1 32 ? -8.609 10.789 12.539 1 93.88 32 LEU B C 1
ATOM 1448 O O . LEU B 1 32 ? -9.156 11.766 13.062 1 93.88 32 LEU B O 1
ATOM 1452 N N . LEU B 1 33 ? -8.875 9.555 12.867 1 95.19 33 LEU B N 1
ATOM 1453 C CA . LEU B 1 33 ? -9.93 9.234 13.828 1 95.19 33 LEU B CA 1
ATOM 1454 C C . LEU B 1 33 ? -9.391 9.219 15.25 1 95.19 33 LEU B C 1
ATOM 1456 O O . LEU B 1 33 ? -10.125 9.469 16.203 1 95.19 33 LEU B O 1
ATOM 1460 N N . ASN B 1 34 ? -8.109 8.992 15.391 1 91.88 34 ASN B N 1
ATOM 1461 C CA . ASN B 1 34 ? -7.496 8.781 16.688 1 91.88 34 ASN B CA 1
ATOM 1462 C C . ASN B 1 34 ? -7.238 10.102 17.422 1 91.88 34 ASN B C 1
ATOM 1464 O O . ASN B 1 34 ? -7.055 10.117 18.641 1 91.88 34 ASN B O 1
ATOM 1468 N N . ASP B 1 35 ? -7.227 11.156 16.688 1 84.19 35 ASP B N 1
ATOM 1469 C CA . ASP B 1 35 ? -7.039 12.461 17.312 1 84.19 35 ASP B CA 1
ATOM 1470 C C . ASP B 1 35 ? -8.211 13.391 17 1 84.19 35 ASP B C 1
ATOM 1472 O O . ASP B 1 35 ? -8.203 14.078 15.977 1 84.19 35 ASP B O 1
ATOM 1476 N N . GLY B 1 36 ? -9.07 13.516 17.984 1 83.69 36 GLY B N 1
ATOM 1477 C CA . GLY B 1 36 ? -10.266 14.328 17.812 1 83.69 36 GLY B CA 1
ATOM 1478 C C . GLY B 1 36 ? -10.133 15.719 18.422 1 83.69 36 GLY B C 1
ATOM 1479 O O . GLY B 1 36 ? -11.125 16.438 18.562 1 83.69 36 GLY B O 1
ATOM 1480 N N . SER B 1 37 ? -8.977 16.094 18.859 1 85.75 37 SER B N 1
ATOM 1481 C CA . SER B 1 37 ? -8.789 17.359 19.562 1 85.75 37 SER B CA 1
ATOM 1482 C C . SER B 1 37 ? -8.828 18.547 18.594 1 85.75 37 SER B C 1
ATOM 1484 O O . SER B 1 37 ? -9.062 19.688 19 1 85.75 37 SER B O 1
ATOM 1486 N N . LYS B 1 38 ? -8.57 18.234 17.359 1 89.12 38 LYS B N 1
ATOM 1487 C CA . LYS B 1 38 ? -8.602 19.281 16.328 1 89.12 38 LYS B CA 1
ATOM 1488 C C . LYS B 1 38 ? -9.375 18.828 15.102 1 89.12 38 LYS B C 1
ATOM 1490 O O . LYS B 1 38 ? -9.453 17.625 14.82 1 89.12 38 LYS B O 1
ATOM 1495 N N . GLN B 1 39 ? -9.867 19.844 14.461 1 95.12 39 GLN B N 1
ATOM 1496 C CA . GLN B 1 39 ? -10.477 19.562 13.164 1 95.12 39 GLN B CA 1
ATOM 1497 C C . GLN B 1 39 ? -9.414 19.234 12.117 1 95.12 39 GLN B C 1
ATOM 1499 O O . GLN B 1 39 ? -8.367 19.875 12.07 1 95.12 39 GLN B O 1
ATOM 1504 N N . VAL B 1 40 ? -9.742 18.203 11.328 1 94.44 40 VAL B N 1
ATOM 1505 C CA . VAL B 1 40 ? -8.844 17.828 10.242 1 94.44 40 VAL B CA 1
ATOM 1506 C C . VAL B 1 40 ? -9.641 17.641 8.953 1 94.44 40 VAL B C 1
ATOM 1508 O O . VAL B 1 40 ? -10.859 17.484 8.984 1 94.44 40 VAL B O 1
ATOM 1511 N N . LYS B 1 41 ? -8.914 17.688 7.848 1 94.94 41 LYS B N 1
ATOM 1512 C CA . LYS B 1 41 ? -9.562 17.516 6.551 1 94.94 41 LYS B CA 1
ATOM 1513 C C . LYS B 1 41 ? -9.117 16.219 5.879 1 94.94 41 LYS B C 1
ATOM 1515 O O . LYS B 1 41 ? -7.965 15.805 6.031 1 94.94 41 LYS B O 1
ATOM 1520 N N . ALA B 1 42 ? -10.008 15.594 5.156 1 95.81 42 ALA B N 1
ATOM 1521 C CA . ALA B 1 42 ? -9.727 14.484 4.254 1 95.81 42 ALA B CA 1
ATOM 1522 C C . ALA B 1 42 ? -10.258 14.758 2.854 1 95.81 42 ALA B C 1
ATOM 1524 O O . ALA B 1 42 ? -11.352 15.312 2.695 1 95.81 42 ALA B O 1
ATOM 1525 N N . SER B 1 43 ? -9.461 14.406 1.88 1 95.94 43 SER B N 1
ATOM 1526 C CA . SER B 1 43 ? -9.867 14.648 0.501 1 95.94 43 SER B CA 1
ATOM 1527 C C . SER B 1 43 ? -11.211 13.984 0.199 1 95.94 43 SER B C 1
ATOM 1529 O O . SER B 1 43 ? -11.391 12.797 0.462 1 95.94 43 SER B O 1
ATOM 1531 N N . ASP B 1 44 ? -12.125 14.727 -0.287 1 98.19 44 ASP B N 1
ATOM 1532 C CA . ASP B 1 44 ? -13.414 14.25 -0.764 1 98.19 44 ASP B CA 1
ATOM 1533 C C . ASP B 1 44 ? -13.602 14.555 -2.248 1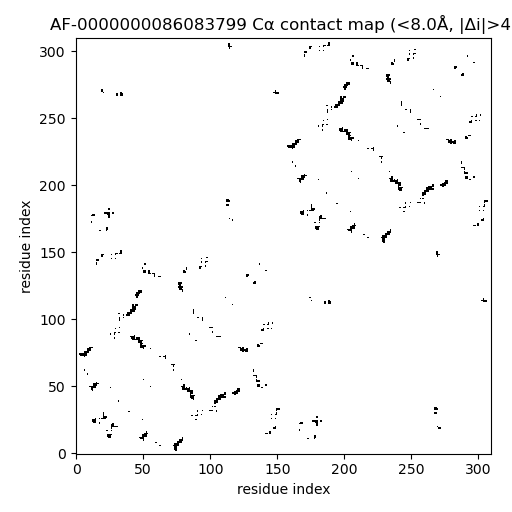 98.19 44 ASP B C 1
ATOM 1535 O O . ASP B 1 44 ? -14.688 14.961 -2.67 1 98.19 44 ASP B O 1
ATOM 1539 N N . TYR B 1 45 ? -12.523 14.375 -2.951 1 97.38 45 TYR B N 1
ATOM 1540 C CA . TYR B 1 45 ? -12.523 14.734 -4.363 1 97.38 45 TYR B CA 1
ATOM 1541 C C . TYR B 1 45 ? -12.062 13.562 -5.227 1 97.38 45 TYR B C 1
ATOM 1543 O O . TYR B 1 45 ? -12.773 13.133 -6.137 1 97.38 45 TYR B O 1
ATOM 1551 N N . GLU B 1 46 ? -10.891 13.047 -4.93 1 96.75 46 GLU B N 1
ATOM 1552 C CA . GLU B 1 46 ? -10.328 11.945 -5.711 1 96.75 46 GLU B CA 1
ATOM 1553 C C . GLU B 1 46 ? -11 10.617 -5.359 1 96.75 46 GLU B C 1
ATOM 1555 O O . GLU B 1 46 ? -11.031 10.227 -4.191 1 96.75 46 GLU B O 1
ATOM 1560 N N . ILE B 1 47 ? -11.516 9.93 -6.359 1 98.12 47 ILE B N 1
ATOM 1561 C CA . ILE B 1 47 ? -12.211 8.664 -6.176 1 98.12 47 ILE B CA 1
ATOM 1562 C C . ILE B 1 47 ? -11.234 7.508 -6.41 1 98.12 47 ILE B C 1
ATOM 1564 O O . ILE B 1 47 ? -10.523 7.48 -7.418 1 98.12 47 ILE B O 1
ATOM 1568 N N . ARG B 1 48 ? -11.172 6.605 -5.422 1 97.62 48 ARG B N 1
ATOM 1569 C CA . ARG B 1 48 ? -10.359 5.395 -5.484 1 97.62 48 ARG B CA 1
ATOM 1570 C C . ARG B 1 48 ? -11.211 4.148 -5.305 1 97.62 48 ARG B C 1
ATOM 1572 O O . ARG B 1 48 ? -12.414 4.246 -5.031 1 97.62 48 ARG B O 1
ATOM 1579 N N . TYR B 1 49 ? -10.602 3.031 -5.5 1 98.5 49 TYR B N 1
ATOM 1580 C CA . TYR B 1 49 ? -11.242 1.724 -5.406 1 98.5 49 TYR B CA 1
ATOM 1581 C C . TYR B 1 49 ? -10.383 0.753 -4.602 1 98.5 49 TYR B C 1
ATOM 1583 O O . TYR B 1 49 ? -9.695 -0.093 -5.176 1 98.5 49 TYR B O 1
ATOM 1591 N N . PRO B 1 50 ? -10.406 0.896 -3.254 1 98.62 50 PRO B N 1
ATOM 1592 C CA . PRO B 1 50 ? -9.523 0.067 -2.432 1 98.62 50 PRO B CA 1
ATOM 1593 C C . PRO B 1 50 ? -9.773 -1.428 -2.619 1 98.62 50 PRO B C 1
ATOM 1595 O O . PRO B 1 50 ? -10.922 -1.857 -2.725 1 98.62 50 PRO B O 1
ATOM 1598 N N . SER B 1 51 ? -8.672 -2.141 -2.744 1 98.69 51 SER B N 1
ATOM 1599 C CA . SER B 1 51 ? -8.695 -3.586 -2.945 1 98.69 51 SER B CA 1
ATOM 1600 C C . SER B 1 51 ? -8.141 -4.32 -1.728 1 98.69 51 SER B C 1
ATOM 1602 O O . SER B 1 51 ? -7.02 -4.059 -1.291 1 98.69 51 SER B O 1
ATOM 1604 N N . HIS B 1 52 ? -8.945 -5.258 -1.225 1 98.75 52 HIS B N 1
ATOM 1605 C CA . HIS B 1 52 ? -8.484 -6.047 -0.087 1 98.75 52 HIS B CA 1
ATOM 1606 C C . HIS B 1 52 ? -7.449 -7.082 -0.515 1 98.75 52 HIS B C 1
ATOM 1608 O O . HIS B 1 52 ? -7.605 -7.73 -1.553 1 98.75 52 HIS B O 1
ATOM 1614 N N . THR B 1 53 ? -6.453 -7.277 0.287 1 97.88 53 THR B N 1
ATOM 1615 C CA . THR B 1 53 ? -5.34 -8.156 -0.054 1 97.88 53 THR B CA 1
ATOM 1616 C C . THR B 1 53 ? -5.816 -9.586 -0.24 1 97.88 53 THR B C 1
ATOM 1618 O O . THR B 1 53 ? -5.273 -10.328 -1.062 1 97.88 53 THR B O 1
ATOM 1621 N N . HIS B 1 54 ? -6.879 -9.992 0.458 1 97.25 54 HIS B N 1
ATOM 1622 C CA . HIS B 1 54 ? -7.418 -11.336 0.283 1 97.25 54 HIS B CA 1
ATOM 1623 C C . HIS B 1 54 ? -7.992 -11.523 -1.117 1 97.25 54 HIS B C 1
ATOM 1625 O O . HIS B 1 54 ? -7.863 -12.602 -1.709 1 97.25 54 HIS B O 1
ATOM 1631 N N . ASP B 1 55 ? -8.648 -10.523 -1.569 1 98.5 55 ASP B N 1
ATOM 1632 C CA . ASP B 1 55 ? -9.188 -10.57 -2.924 1 98.5 55 ASP B CA 1
ATOM 1633 C C . ASP B 1 55 ? -8.07 -10.664 -3.959 1 98.5 55 ASP B C 1
ATOM 1635 O O . ASP B 1 55 ? -8.148 -11.453 -4.902 1 98.5 55 ASP B O 1
ATOM 1639 N N . VAL B 1 56 ? -7.035 -9.883 -3.77 1 97.88 56 VAL B N 1
ATOM 1640 C CA . VAL B 1 56 ? -5.898 -9.859 -4.684 1 97.88 56 VAL B CA 1
ATOM 1641 C C . VAL B 1 56 ? -5.203 -11.211 -4.684 1 97.88 56 VAL B C 1
ATOM 1643 O O . VAL B 1 56 ? -4.848 -11.734 -5.742 1 97.88 56 VAL B O 1
ATOM 1646 N N . ALA B 1 57 ? -5.031 -11.805 -3.52 1 95.75 57 ALA B N 1
ATOM 1647 C CA . ALA B 1 57 ? -4.426 -13.125 -3.418 1 95.75 57 ALA B CA 1
ATOM 1648 C C . ALA B 1 57 ? -5.23 -14.164 -4.203 1 95.75 57 ALA B C 1
ATOM 1650 O O . ALA B 1 57 ? -4.66 -14.977 -4.93 1 95.75 57 ALA B O 1
ATOM 1651 N N . PHE B 1 58 ? -6.551 -14.102 -4.051 1 97.31 58 PHE B N 1
ATOM 1652 C CA . PHE B 1 58 ? -7.43 -14.992 -4.797 1 97.31 58 PHE B CA 1
ATOM 1653 C C . PHE B 1 58 ? -7.23 -14.82 -6.297 1 97.31 58 PHE B C 1
ATOM 1655 O O . PHE B 1 58 ? -7.074 -15.797 -7.027 1 97.31 58 PHE B O 1
ATOM 1662 N N . ILE B 1 59 ? -7.18 -13.609 -6.734 1 98 59 ILE B N 1
ATOM 1663 C CA . ILE B 1 59 ? -7.078 -13.289 -8.156 1 98 59 ILE B CA 1
ATOM 1664 C C . ILE B 1 59 ? -5.734 -13.773 -8.695 1 98 59 ILE B C 1
ATOM 1666 O O . ILE B 1 59 ? -5.672 -14.359 -9.781 1 98 59 ILE B O 1
ATOM 1670 N N . VAL B 1 60 ? -4.652 -13.578 -7.941 1 95.94 60 VAL B N 1
ATOM 1671 C CA . VAL B 1 60 ? -3.318 -14.008 -8.352 1 95.94 60 VAL B CA 1
ATOM 1672 C C . VAL B 1 60 ? -3.289 -15.523 -8.5 1 95.94 60 VAL B C 1
ATOM 1674 O O . VAL B 1 60 ? -2.768 -16.047 -9.492 1 95.94 60 VAL B O 1
ATOM 1677 N N . VAL B 1 61 ? -3.893 -16.281 -7.59 1 93.81 61 VAL B N 1
ATOM 1678 C CA . VAL B 1 61 ? -3.926 -17.734 -7.625 1 93.81 61 VAL B CA 1
ATOM 1679 C C . VAL B 1 61 ? -4.73 -18.203 -8.836 1 93.81 61 VAL B C 1
ATOM 1681 O O . VAL B 1 61 ? -4.316 -19.125 -9.547 1 93.81 61 VAL B O 1
ATOM 1684 N N . GLN B 1 62 ? -5.863 -17.5 -9.055 1 96.94 62 GLN B N 1
ATOM 1685 C CA . GLN B 1 62 ? -6.707 -17.891 -10.18 1 96.94 62 GLN B CA 1
ATOM 1686 C C . GLN B 1 62 ? -5.992 -17.641 -11.508 1 96.94 62 GLN B C 1
ATOM 1688 O O . GLN B 1 62 ? -6.074 -18.469 -12.422 1 96.94 62 GLN B O 1
ATOM 1693 N N . LEU B 1 63 ? -5.281 -16.5 -11.586 1 96.25 63 LEU B N 1
ATOM 1694 C CA . LEU B 1 63 ? -4.523 -16.188 -12.797 1 96.25 63 LEU B CA 1
ATOM 1695 C C . LEU B 1 63 ? -3.42 -17.219 -13.023 1 96.25 63 LEU B C 1
ATOM 1697 O O . LEU B 1 63 ? -3.227 -17.688 -14.148 1 96.25 63 LEU B O 1
ATOM 1701 N N . ALA B 1 64 ? -2.721 -17.547 -11.969 1 92.06 64 ALA B N 1
ATOM 1702 C CA . ALA B 1 64 ? -1.657 -18.547 -12.062 1 92.06 64 ALA B CA 1
ATOM 1703 C C . ALA B 1 64 ? -2.205 -19.891 -12.531 1 92.06 64 ALA B C 1
ATOM 1705 O O . ALA B 1 64 ? -1.621 -20.531 -13.406 1 92.06 64 ALA B O 1
ATOM 1706 N N . ASP B 1 65 ? -3.297 -20.312 -12 1 92.69 65 ASP B N 1
ATOM 1707 C CA . ASP B 1 65 ? -3.941 -21.562 -12.375 1 92.69 65 ASP B CA 1
ATOM 1708 C C . ASP B 1 65 ? -4.363 -21.547 -13.844 1 92.69 65 ASP B C 1
ATOM 1710 O O . ASP B 1 65 ? -4.18 -22.531 -14.562 1 92.69 65 ASP B O 1
ATOM 1714 N N . ARG B 1 66 ? -4.969 -20.422 -14.234 1 95.5 66 ARG B N 1
ATOM 1715 C CA . ARG B 1 66 ? -5.406 -20.281 -15.617 1 95.5 66 ARG B CA 1
ATOM 1716 C C . ARG B 1 66 ? -4.223 -20.359 -16.578 1 95.5 66 ARG B C 1
ATOM 1718 O O . ARG B 1 66 ? -4.324 -20.938 -17.656 1 95.5 66 ARG B O 1
ATOM 1725 N N . ARG B 1 67 ? -3.158 -19.734 -16.172 1 93.19 67 ARG B N 1
ATOM 1726 C CA . ARG B 1 67 ? -1.956 -19.734 -17 1 93.19 67 ARG B CA 1
ATOM 1727 C C . ARG B 1 67 ? -1.44 -21.156 -17.203 1 93.19 67 ARG B C 1
ATOM 1729 O O . ARG B 1 67 ? -0.928 -21.5 -18.266 1 93.19 67 ARG B O 1
ATOM 1736 N N . LEU B 1 68 ? -1.5 -22 -16.203 1 89 68 LEU B N 1
ATOM 1737 C CA . LEU B 1 68 ? -1.06 -23.391 -16.297 1 89 68 LEU B CA 1
ATOM 1738 C C . LEU B 1 68 ? -1.916 -24.172 -17.281 1 89 68 LEU B C 1
ATOM 1740 O O . LEU B 1 68 ? -1.451 -25.156 -17.875 1 89 68 LEU B O 1
ATOM 1744 N N . GLN B 1 69 ? -3.084 -23.719 -17.531 1 94.38 69 GLN B N 1
ATOM 1745 C CA . GLN B 1 69 ? -4.012 -24.391 -18.438 1 94.38 69 GLN B CA 1
ATOM 1746 C C . GLN B 1 69 ? -3.943 -23.781 -19.828 1 94.38 69 GLN B C 1
ATOM 1748 O O . GLN B 1 69 ? -4.191 -24.469 -20.828 1 94.38 69 GLN B O 1
ATOM 1753 N N . ASP B 1 70 ? -3.676 -22.547 -19.891 1 94.75 70 ASP B N 1
ATOM 1754 C CA . ASP B 1 70 ? -3.662 -21.781 -21.125 1 94.75 70 ASP B CA 1
ATOM 1755 C C . ASP B 1 70 ? -2.492 -20.797 -21.141 1 94.75 70 ASP B C 1
ATOM 1757 O O . ASP B 1 70 ? -2.561 -19.719 -20.531 1 94.75 70 ASP B O 1
ATOM 1761 N N . ARG B 1 71 ? -1.542 -21.016 -21.922 1 91.81 71 ARG B N 1
ATOM 1762 C CA . ARG B 1 71 ? -0.31 -20.234 -21.938 1 91.81 71 ARG B CA 1
ATOM 1763 C C . ARG B 1 71 ? -0.54 -18.859 -22.578 1 91.81 71 ARG B C 1
ATOM 1765 O O . ARG B 1 71 ? 0.319 -17.984 -22.5 1 91.81 71 ARG B O 1
ATOM 1772 N N . ALA B 1 72 ? -1.688 -18.703 -23.109 1 93.81 72 ALA B N 1
ATOM 1773 C CA . ALA B 1 72 ? -2.021 -17.406 -23.688 1 93.81 72 ALA B CA 1
ATOM 1774 C C . ALA B 1 72 ? -2.297 -16.375 -22.594 1 93.81 72 ALA B C 1
ATOM 1776 O O . ALA B 1 72 ? -2.316 -15.172 -22.859 1 93.81 72 ALA B O 1
ATOM 1777 N N . VAL B 1 73 ? -2.504 -16.922 -21.453 1 95.38 73 VAL B N 1
ATOM 1778 C CA . VAL B 1 73 ? -2.715 -16.031 -20.312 1 95.38 73 VAL B CA 1
ATOM 1779 C C . VAL B 1 73 ? -1.382 -15.438 -19.875 1 95.38 73 VAL B C 1
ATOM 1781 O O . VAL B 1 73 ? -0.551 -16.125 -19.281 1 95.38 73 VAL B O 1
ATOM 1784 N N . LYS B 1 74 ? -1.197 -14.219 -20.266 1 95.25 74 LYS B N 1
ATOM 1785 C CA . LYS B 1 74 ? 0.035 -13.492 -19.984 1 95.25 74 LYS B CA 1
ATOM 1786 C C . LYS B 1 74 ? -0.162 -11.984 -20.172 1 95.25 74 LYS B C 1
ATOM 1788 O O . LYS B 1 74 ? -1.217 -11.547 -20.625 1 95.25 74 LYS B O 1
ATOM 1793 N N . GLY B 1 75 ? 0.825 -11.195 -19.688 1 95.25 75 GLY B N 1
ATOM 1794 C CA . GLY B 1 75 ? 0.739 -9.75 -19.844 1 95.25 75 GLY B CA 1
ATOM 1795 C C . GLY B 1 75 ? 0.119 -9.062 -18.641 1 95.25 75 GLY B C 1
ATOM 1796 O O . GLY B 1 75 ? 0.246 -9.539 -17.516 1 95.25 75 GLY B O 1
ATOM 1797 N N . VAL B 1 76 ? -0.498 -7.895 -18.938 1 95.88 76 VAL B N 1
ATOM 1798 C CA . VAL B 1 76 ? -0.944 -7.031 -17.844 1 95.88 76 VAL B CA 1
ATOM 1799 C C . VAL B 1 76 ? -2.441 -7.227 -17.609 1 95.88 76 VAL B C 1
ATOM 1801 O O . VAL B 1 76 ? -3.23 -7.211 -18.562 1 95.88 76 VAL B O 1
ATOM 1804 N N . TYR B 1 77 ? -2.775 -7.5 -16.422 1 97.69 77 TYR B N 1
ATOM 1805 C CA . TYR B 1 77 ? -4.145 -7.512 -15.922 1 97.69 77 TYR B CA 1
ATOM 1806 C C . TYR B 1 77 ? -4.355 -6.406 -14.898 1 97.69 77 TYR B C 1
ATOM 1808 O O . TYR B 1 77 ? -3.422 -6.027 -14.18 1 97.69 77 TYR B O 1
ATOM 1816 N N . HIS B 1 78 ? -5.602 -5.879 -14.875 1 98.12 78 HIS B N 1
ATOM 1817 C CA . HIS B 1 78 ? -5.953 -4.824 -13.93 1 98.12 78 HIS B CA 1
ATOM 1818 C C . HIS B 1 78 ? -7.047 -5.281 -12.977 1 98.12 78 HIS B C 1
ATOM 1820 O O . HIS B 1 78 ? -7.992 -5.961 -13.391 1 98.12 78 HIS B O 1
ATOM 1826 N N . TRP B 1 79 ? -6.801 -4.93 -11.703 1 98.25 79 TRP B N 1
ATOM 1827 C CA . TRP B 1 79 ? -7.871 -5.121 -10.727 1 98.25 79 TRP B CA 1
ATOM 1828 C C . TRP B 1 79 ? -7.992 -3.912 -9.812 1 98.25 79 TRP B C 1
ATOM 1830 O O . TRP B 1 79 ? -6.984 -3.348 -9.375 1 98.25 79 TRP B O 1
ATOM 1840 N N . CYS B 1 80 ? -9.195 -3.527 -9.547 1 98.12 80 CYS B N 1
ATOM 1841 C CA . CYS B 1 80 ? -9.516 -2.635 -8.438 1 98.12 80 CYS B CA 1
ATOM 1842 C C . CYS B 1 80 ? -10.82 -3.049 -7.766 1 98.12 80 CYS B C 1
ATOM 1844 O O . CYS B 1 80 ? -11.594 -3.818 -8.328 1 98.12 80 CYS B O 1
ATOM 1846 N N . GLY B 1 81 ? -10.984 -2.627 -6.5 1 97.94 81 GLY B N 1
ATOM 1847 C CA . GLY B 1 81 ? -12.242 -2.887 -5.82 1 97.94 81 GLY B CA 1
ATOM 1848 C C . GLY B 1 81 ? -13.445 -2.348 -6.566 1 97.94 81 GLY B C 1
ATOM 1849 O O . GLY B 1 81 ? -13.297 -1.647 -7.57 1 97.94 81 GLY B O 1
ATOM 1850 N N . GLN B 1 82 ? -14.609 -2.664 -6.055 1 97.94 82 GLN B N 1
ATOM 1851 C CA . GLN B 1 82 ? -15.812 -2.383 -6.824 1 97.94 82 GLN B CA 1
ATOM 1852 C C . GLN B 1 82 ? -16.609 -1.228 -6.215 1 97.94 82 GLN B C 1
ATOM 1854 O O . GLN B 1 82 ? -17.672 -0.866 -6.711 1 97.94 82 GLN B O 1
ATOM 1859 N N . GLU B 1 83 ? -16.109 -0.644 -5.152 1 98.56 83 GLU B N 1
ATOM 1860 C CA . GLU B 1 83 ? -16.766 0.489 -4.504 1 98.56 83 GLU B CA 1
ATOM 1861 C C . GLU B 1 83 ? -15.953 1.769 -4.676 1 98.56 83 GLU B C 1
ATOM 1863 O O . GLU B 1 83 ? -14.773 1.814 -4.32 1 98.56 83 GLU B O 1
ATOM 1868 N N . PRO B 1 84 ? -16.594 2.799 -5.301 1 98.5 84 PRO B N 1
ATOM 1869 C CA . PRO B 1 84 ? -15.93 4.105 -5.371 1 98.5 84 PRO B CA 1
ATOM 1870 C C . PRO B 1 84 ? -15.891 4.82 -4.02 1 98.5 84 PRO B C 1
ATOM 1872 O O . PRO B 1 84 ? -16.938 5.055 -3.414 1 98.5 84 PRO B O 1
ATOM 1875 N N . LEU B 1 85 ? -14.664 5.168 -3.527 1 98.75 85 LEU B N 1
ATOM 1876 C CA . LEU B 1 85 ? -14.516 5.84 -2.24 1 98.75 85 LEU B CA 1
ATOM 1877 C C . LEU B 1 85 ? -13.461 6.938 -2.316 1 98.75 85 LEU B C 1
ATOM 1879 O O . LEU B 1 85 ? -12.406 6.746 -2.93 1 98.75 85 LEU B O 1
ATOM 1883 N N . THR B 1 86 ? -13.82 8.078 -1.74 1 98.19 86 THR B N 1
ATOM 1884 C CA . THR B 1 86 ? -12.789 9.07 -1.444 1 98.19 86 THR B CA 1
ATOM 1885 C C . THR B 1 86 ? -12.102 8.75 -0.118 1 98.19 86 THR B C 1
ATOM 1887 O O . THR B 1 86 ? -12.547 7.871 0.622 1 98.19 86 THR B O 1
ATOM 1890 N N . LYS B 1 87 ? -11.016 9.5 0.147 1 97.62 87 LYS B N 1
ATOM 1891 C CA . LYS B 1 87 ? -10.391 9.344 1.459 1 97.62 87 LYS B CA 1
ATOM 1892 C C . LYS B 1 87 ? -11.375 9.68 2.576 1 97.62 87 LYS B C 1
ATOM 1894 O O . LYS B 1 87 ? -11.453 8.961 3.578 1 97.62 87 LYS B O 1
ATOM 1899 N N . TYR B 1 88 ? -12.148 10.742 2.338 1 98.5 88 T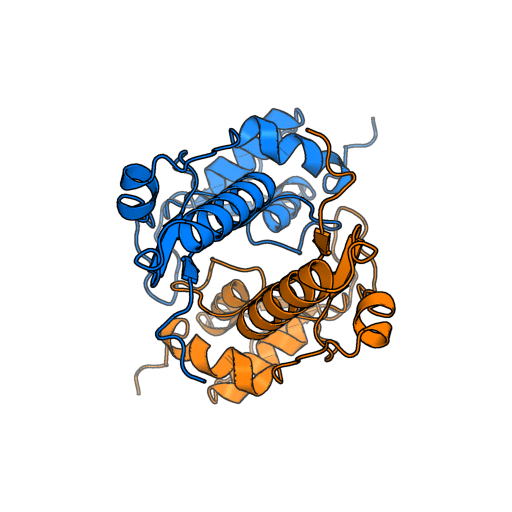YR B N 1
ATOM 1900 C CA . TYR B 1 88 ? -13.156 11.141 3.312 1 98.5 88 TYR B CA 1
ATOM 1901 C C . TYR B 1 88 ? -14.188 10.039 3.52 1 98.5 88 TYR B C 1
ATOM 1903 O O . TYR B 1 88 ? -14.508 9.688 4.656 1 98.5 88 TYR B O 1
ATOM 1911 N N . ALA B 1 89 ? -14.609 9.469 2.457 1 98.81 89 ALA B N 1
ATOM 1912 C CA . ALA B 1 89 ? -15.602 8.391 2.535 1 98.81 89 ALA B CA 1
ATOM 1913 C C . ALA B 1 89 ? -15.023 7.168 3.236 1 98.81 89 ALA B C 1
ATOM 1915 O O . ALA B 1 89 ? -15.734 6.477 3.971 1 98.81 89 ALA B O 1
ATOM 1916 N N . MET B 1 90 ? -13.75 6.871 3.037 1 98.81 90 MET B N 1
ATOM 1917 C CA . MET B 1 90 ? -13.102 5.754 3.719 1 98.81 90 MET B CA 1
ATOM 1918 C C . MET B 1 90 ? -13.062 5.988 5.223 1 98.81 90 MET B C 1
ATOM 1920 O O . MET B 1 90 ? -13.336 5.078 6.008 1 98.81 90 MET B O 1
ATOM 1924 N N . VAL B 1 91 ? -12.766 7.215 5.566 1 98.62 91 VAL B N 1
ATOM 1925 C CA . VAL B 1 91 ? -12.719 7.562 6.98 1 98.62 91 VAL B CA 1
ATOM 1926 C C . VAL B 1 91 ? -14.102 7.379 7.605 1 98.62 91 VAL B C 1
ATOM 1928 O O . VAL B 1 91 ? -14.227 6.797 8.688 1 98.62 91 VAL B O 1
ATOM 1931 N N . GLN B 1 92 ? -15.156 7.836 6.91 1 98.75 92 GLN B N 1
ATOM 1932 C CA . GLN B 1 92 ? -16.516 7.68 7.398 1 98.75 92 GLN B CA 1
ATOM 1933 C C . GLN B 1 92 ? -16.891 6.207 7.543 1 98.75 92 GLN B C 1
ATOM 1935 O O . GLN B 1 92 ? -17.531 5.812 8.523 1 98.75 92 GLN B O 1
ATOM 1940 N N . ALA B 1 93 ? -16.484 5.453 6.594 1 98.88 93 ALA B N 1
ATOM 1941 C CA . ALA B 1 93 ? -16.781 4.023 6.629 1 98.88 93 ALA B CA 1
ATOM 1942 C C . ALA B 1 93 ? -16.062 3.34 7.793 1 98.88 93 ALA B C 1
ATOM 1944 O O . ALA B 1 93 ? -16.656 2.492 8.469 1 98.88 93 ALA B O 1
ATOM 1945 N N . ILE B 1 94 ? -14.766 3.668 7.992 1 98.69 94 ILE B N 1
ATOM 1946 C CA . ILE B 1 94 ? -14.016 3.111 9.117 1 98.69 94 ILE B CA 1
ATOM 1947 C C . ILE B 1 94 ? -14.68 3.508 10.43 1 98.69 94 ILE B C 1
ATOM 1949 O O . ILE B 1 94 ? -14.883 2.666 11.312 1 98.69 94 ILE B O 1
ATOM 1953 N N . ALA B 1 95 ? -15.078 4.773 10.539 1 98.38 95 ALA B N 1
ATOM 1954 C CA . ALA B 1 95 ? -15.758 5.254 11.742 1 98.38 95 ALA B CA 1
ATOM 1955 C C . ALA B 1 95 ? -17.062 4.492 11.977 1 98.38 95 ALA B C 1
ATOM 1957 O O . ALA B 1 95 ? -17.344 4.055 13.094 1 98.38 95 ALA B O 1
ATOM 1958 N N . LYS B 1 96 ? -17.781 4.332 10.953 1 98.5 96 LYS B N 1
ATOM 1959 C CA . LYS B 1 96 ? -19.047 3.621 11.039 1 98.5 96 LYS B CA 1
ATOM 1960 C C . LYS B 1 96 ? -18.844 2.176 11.477 1 98.5 96 LYS B C 1
ATOM 1962 O O . LYS B 1 96 ? -19.531 1.694 12.383 1 98.5 96 LYS B O 1
ATOM 1967 N N . ALA B 1 97 ? -17.875 1.525 10.938 1 98.5 97 ALA B N 1
ATOM 1968 C CA . ALA B 1 97 ? -17.609 0.119 11.234 1 98.5 97 ALA B CA 1
ATOM 1969 C C . ALA B 1 97 ? -17.25 -0.076 12.703 1 98.5 97 ALA B C 1
ATOM 1971 O O . ALA B 1 97 ? -17.375 -1.177 13.242 1 98.5 97 ALA B O 1
ATOM 1972 N N . HIS B 1 98 ? -16.766 0.978 13.328 1 97.81 98 HIS B N 1
ATOM 1973 C CA . HIS B 1 98 ? -16.266 0.845 14.695 1 97.81 98 HIS B CA 1
ATOM 1974 C C . HIS B 1 98 ? -17.047 1.741 15.656 1 97.81 98 HIS B C 1
ATOM 1976 O O . HIS B 1 98 ? -16.625 1.952 16.797 1 97.81 98 HIS B O 1
ATOM 1982 N N . ALA B 1 99 ? -18.125 2.324 15.164 1 97.19 99 ALA B N 1
ATOM 1983 C CA . ALA B 1 99 ? -19.016 3.166 15.961 1 97.19 99 ALA B CA 1
ATOM 1984 C C . ALA B 1 99 ? -18.25 4.34 16.578 1 97.19 99 ALA B C 1
ATOM 1986 O O . ALA B 1 99 ? -18.375 4.613 17.766 1 97.19 99 ALA B O 1
ATOM 1987 N N . LEU B 1 100 ? -17.422 4.961 15.828 1 96.31 100 LEU B N 1
ATOM 1988 C CA . LEU B 1 100 ? -16.672 6.133 16.25 1 96.31 100 LEU B CA 1
ATOM 1989 C C . LEU B 1 100 ? -17.281 7.41 15.68 1 96.31 100 LEU B C 1
ATOM 1991 O O . LEU B 1 100 ? -17.859 7.391 14.594 1 96.31 100 LEU B O 1
ATOM 1995 N N . ASN B 1 101 ? -17.109 8.406 16.469 1 95.44 101 ASN B N 1
ATOM 1996 C CA . ASN B 1 101 ? -17.469 9.734 15.977 1 95.44 101 ASN B CA 1
ATOM 1997 C C . ASN B 1 101 ? -16.391 10.305 15.062 1 95.44 101 ASN B C 1
ATOM 1999 O O . ASN B 1 101 ? -15.195 10.219 15.375 1 95.44 101 ASN B O 1
ATOM 2003 N N . ALA B 1 102 ? -16.797 10.805 13.859 1 97.12 102 ALA B N 1
ATOM 2004 C CA . ALA B 1 102 ? -15.852 11.391 12.914 1 97.12 102 ALA B CA 1
ATOM 2005 C C . ALA B 1 102 ? -16.234 12.82 12.57 1 97.12 102 ALA B C 1
ATOM 2007 O O . ALA B 1 102 ? -15.859 13.328 11.508 1 97.12 102 ALA B O 1
ATOM 2008 N N . ASP B 1 103 ? -16.922 13.484 13.398 1 97.06 103 ASP B N 1
ATOM 2009 C CA . ASP B 1 103 ? -17.438 14.82 13.117 1 97.06 103 ASP B CA 1
ATOM 2010 C C . ASP B 1 103 ? -16.297 15.82 12.93 1 97.06 103 ASP B C 1
ATOM 2012 O O . ASP B 1 103 ? -16.438 16.797 12.195 1 97.06 103 ASP B O 1
ATOM 2016 N N . HIS B 1 104 ? -15.25 15.578 13.602 1 97.38 104 HIS B N 1
ATOM 2017 C CA . HIS B 1 104 ? -14.133 16.516 13.539 1 97.38 104 HIS B CA 1
ATOM 2018 C C . HIS B 1 104 ? -13.398 16.406 12.203 1 97.38 104 HIS B C 1
ATOM 2020 O O . HIS B 1 104 ? -12.594 17.266 11.867 1 97.38 104 HIS B O 1
ATOM 2026 N N . VAL B 1 105 ? -13.617 15.305 11.422 1 97.94 105 VAL B N 1
ATOM 2027 C CA . VAL B 1 105 ? -13.016 15.148 10.102 1 97.94 105 VAL B CA 1
ATOM 2028 C C . VAL B 1 105 ? -13.906 15.797 9.047 1 97.94 105 VAL B C 1
ATOM 2030 O O . VAL B 1 105 ? -15.016 15.328 8.789 1 97.94 105 VAL B O 1
ATOM 2033 N N . LEU B 1 106 ? -13.367 16.797 8.406 1 98.31 106 LEU B N 1
ATOM 2034 C CA . LEU B 1 106 ? -14.141 17.562 7.441 1 98.31 106 LEU B CA 1
ATOM 2035 C C . LEU B 1 106 ? -13.758 17.188 6.016 1 98.31 106 LEU B C 1
ATOM 2037 O O . LEU B 1 106 ? -12.586 16.891 5.738 1 98.31 106 LEU B O 1
ATOM 2041 N N . PRO B 1 107 ? -14.742 17.234 5.051 1 98.06 107 PRO B N 1
ATOM 2042 C CA . PRO B 1 107 ? -14.43 16.953 3.648 1 98.06 107 PRO B CA 1
ATOM 2043 C C . PRO B 1 107 ? -13.703 18.109 2.965 1 98.06 107 PRO B C 1
ATOM 2045 O O . PRO B 1 107 ? -14.055 19.281 3.168 1 98.06 107 PRO B O 1
ATOM 2048 N N . ASP B 1 108 ? -12.633 17.812 2.309 1 97.12 108 ASP B N 1
ATOM 2049 C CA . ASP B 1 108 ? -12.008 18.75 1.376 1 97.12 108 ASP B CA 1
ATOM 2050 C C . ASP B 1 108 ? -12.422 18.453 -0.062 1 97.12 108 ASP B C 1
ATOM 2052 O O . ASP B 1 108 ? -11.961 17.469 -0.66 1 97.12 108 ASP B O 1
ATOM 2056 N N . ARG B 1 109 ? -13.188 19.328 -0.687 1 96.81 109 ARG B N 1
ATOM 2057 C CA . ARG B 1 109 ? -13.797 19.047 -1.979 1 96.81 109 ARG B CA 1
ATOM 2058 C C . ARG B 1 109 ? -12.992 19.656 -3.117 1 96.81 109 ARG B C 1
ATOM 2060 O O . ARG B 1 109 ? -13.406 19.609 -4.277 1 96.81 109 ARG B O 1
ATOM 2067 N N . GLU B 1 110 ? -11.852 20.125 -2.791 1 93.94 110 GLU B N 1
ATOM 2068 C CA . GLU B 1 110 ? -10.93 20.656 -3.789 1 93.94 110 GLU B CA 1
ATOM 2069 C C . GLU B 1 110 ? -9.898 19.609 -4.203 1 93.94 110 GLU B C 1
ATOM 2071 O O . GLU B 1 110 ? -9.508 18.766 -3.396 1 93.94 110 GLU B O 1
ATOM 2076 N N . PRO B 1 111 ? -9.508 19.703 -5.523 1 91.5 111 PRO B N 1
ATOM 2077 C CA . PRO B 1 111 ? -8.453 18.781 -5.941 1 91.5 111 PRO B CA 1
ATOM 2078 C C . PRO B 1 111 ? -7.18 18.922 -5.105 1 91.5 111 PRO B C 1
ATOM 2080 O O . PRO B 1 111 ? -6.848 20.031 -4.672 1 91.5 111 PRO B O 1
ATOM 2083 N N . SER B 1 112 ? -6.555 17.766 -4.828 1 86.31 112 SER B N 1
ATOM 2084 C CA . SER B 1 112 ? -5.293 17.812 -4.098 1 86.31 112 SER B CA 1
ATOM 2085 C C . SER B 1 112 ? -4.258 18.672 -4.816 1 86.31 112 SER B C 1
ATOM 2087 O O . SER B 1 112 ? -4.262 18.75 -6.047 1 86.31 112 SER B O 1
ATOM 2089 N N . LYS B 1 113 ? -3.453 19.203 -4.031 1 77.88 113 LYS B N 1
ATOM 2090 C CA . LYS B 1 113 ? -2.377 20.031 -4.582 1 77.88 113 LYS B CA 1
ATOM 2091 C C . LYS B 1 113 ? -1.202 19.156 -5.027 1 77.88 113 LYS B C 1
ATOM 2093 O O . LYS B 1 113 ? -1.038 18.031 -4.551 1 77.88 113 LYS B O 1
ATOM 2098 N N . GLY B 1 114 ? -0.454 19.625 -6 1 78.75 114 GLY B N 1
ATOM 2099 C CA . GLY B 1 114 ? 0.721 18.891 -6.449 1 78.75 114 GLY B CA 1
ATOM 2100 C C . GLY B 1 114 ? 0.537 18.25 -7.809 1 78.75 114 GLY B C 1
ATOM 2101 O O . GLY B 1 114 ? -0.067 18.844 -8.703 1 78.75 114 GLY B O 1
ATOM 2102 N N . ALA B 1 115 ? 1.146 17.047 -7.961 1 82.06 115 ALA B N 1
ATOM 2103 C CA . ALA B 1 115 ? 1.087 16.344 -9.242 1 82.06 115 ALA B CA 1
ATOM 2104 C C . ALA B 1 115 ? -0.352 16 -9.617 1 82.06 115 ALA B C 1
ATOM 2106 O O . ALA B 1 115 ? -1.155 15.648 -8.75 1 82.06 115 ALA B O 1
ATOM 2107 N N . PRO B 1 116 ? -0.642 16.125 -10.852 1 81.56 116 PRO B N 1
ATOM 2108 C CA . PRO B 1 116 ? -2.008 15.82 -11.281 1 81.56 116 PRO B CA 1
ATOM 2109 C C . PRO B 1 116 ? -2.434 14.391 -10.953 1 81.56 116 PRO B C 1
ATOM 2111 O O . PRO B 1 116 ? -1.631 13.461 -11.078 1 81.56 116 PRO B O 1
ATOM 2114 N N . ARG B 1 117 ? -3.592 14.266 -10.469 1 86.94 117 ARG B N 1
ATOM 2115 C CA . ARG B 1 117 ? -4.266 13 -10.211 1 86.94 117 ARG B CA 1
ATOM 2116 C C . ARG B 1 117 ? -5.57 12.906 -10.992 1 86.94 117 ARG B C 1
ATOM 2118 O O . ARG B 1 117 ? -6.285 13.898 -11.141 1 86.94 117 ARG B O 1
ATOM 2125 N N . PRO B 1 118 ? -5.855 11.688 -11.484 1 90.25 118 PRO B N 1
ATOM 2126 C CA . PRO B 1 118 ? -7.203 11.523 -12.031 1 90.25 118 PRO B CA 1
ATOM 2127 C C . PRO B 1 118 ? -8.297 11.695 -10.984 1 90.25 118 PRO B C 1
ATOM 2129 O O . PRO B 1 118 ? -8.117 11.289 -9.828 1 90.25 118 PRO B O 1
ATOM 2132 N N . HIS B 1 119 ? -9.367 12.375 -11.383 1 94.94 119 HIS B N 1
ATOM 2133 C CA . HIS B 1 119 ? -10.516 12.453 -10.484 1 94.94 119 HIS B CA 1
ATOM 2134 C C . HIS B 1 119 ? -11.047 11.062 -10.141 1 94.94 119 HIS B C 1
ATOM 2136 O O . HIS B 1 119 ? -11.352 10.781 -8.984 1 94.94 119 HIS B O 1
ATOM 2142 N N . ASP B 1 120 ? -11.141 10.195 -11.133 1 96.12 120 ASP B N 1
ATOM 2143 C CA . ASP B 1 120 ? -11.602 8.812 -11.023 1 96.12 120 ASP B CA 1
ATOM 2144 C C . ASP B 1 120 ? -10.516 7.84 -11.469 1 96.12 120 ASP B C 1
ATOM 2146 O O . ASP B 1 120 ? -10.148 7.809 -12.648 1 96.12 120 ASP B O 1
ATOM 2150 N N . SER B 1 121 ? -10.031 7.008 -10.461 1 94.94 121 SER B N 1
ATOM 2151 C CA . SER B 1 121 ? -8.898 6.137 -10.75 1 94.94 121 SER B CA 1
ATOM 2152 C C . SER B 1 121 ? -9.352 4.719 -11.07 1 94.94 121 SER B C 1
ATOM 2154 O O . SER B 1 121 ? -8.586 3.768 -10.938 1 94.94 121 SER B O 1
ATOM 2156 N N . ARG B 1 122 ? -10.602 4.578 -11.547 1 95.5 122 ARG B N 1
ATOM 2157 C CA . ARG B 1 122 ? -11.109 3.248 -11.867 1 95.5 122 ARG B CA 1
ATOM 2158 C C . ARG B 1 122 ? -10.266 2.586 -12.953 1 95.5 122 ARG B C 1
ATOM 2160 O O . ARG B 1 122 ? -9.938 3.211 -13.961 1 95.5 122 ARG B O 1
ATOM 2167 N N . LEU B 1 123 ? -9.883 1.335 -12.664 1 94.81 123 LEU B N 1
ATOM 2168 C CA . LEU B 1 123 ? -9.211 0.548 -13.688 1 94.81 123 LEU B CA 1
ATOM 2169 C C . LEU B 1 123 ? -10.203 -0.318 -14.453 1 94.81 123 LEU B C 1
ATOM 2171 O O . LEU B 1 123 ? -11.172 -0.821 -13.867 1 94.81 123 LEU B O 1
ATOM 2175 N N . GLU B 1 124 ? -9.922 -0.502 -15.742 1 92.19 124 GLU B N 1
ATOM 2176 C CA . GLU B 1 124 ? -10.711 -1.439 -16.531 1 92.19 124 GLU B CA 1
ATOM 2177 C C . GLU B 1 124 ? -10.273 -2.879 -16.297 1 92.19 124 GLU B C 1
ATOM 2179 O O . GLU B 1 124 ? -9.141 -3.252 -16.609 1 92.19 124 GLU B O 1
ATOM 2184 N N . CYS B 1 125 ? -11.195 -3.672 -15.75 1 94.81 125 CYS B N 1
ATOM 2185 C CA . CYS B 1 125 ? -10.852 -5.027 -15.336 1 94.81 125 CYS B CA 1
ATOM 2186 C C . CYS B 1 125 ? -11.383 -6.051 -16.328 1 94.81 125 CYS B C 1
ATOM 2188 O O . CYS B 1 125 ? -11.68 -7.191 -15.961 1 94.81 125 CYS B O 1
ATOM 2190 N N . GLY B 1 126 ? -11.477 -5.664 -17.562 1 95.81 126 GLY B N 1
ATOM 2191 C CA . GLY B 1 126 ? -12.117 -6.465 -18.594 1 95.81 126 GLY B CA 1
ATOM 2192 C C . GLY B 1 126 ? -11.43 -7.793 -18.844 1 95.81 126 GLY B C 1
ATOM 2193 O O . GLY B 1 126 ? -12.086 -8.828 -18.984 1 95.81 126 GLY B O 1
ATOM 2194 N N . ARG B 1 127 ? -10.141 -7.797 -18.891 1 96.94 127 ARG B N 1
ATOM 2195 C CA . ARG B 1 127 ? -9.406 -9.031 -19.172 1 96.94 127 ARG B CA 1
ATOM 2196 C C . ARG B 1 127 ? -9.672 -10.07 -18.078 1 96.94 127 ARG B C 1
ATOM 2198 O O . ARG B 1 127 ? -9.805 -11.266 -18.375 1 96.94 127 ARG B O 1
ATOM 2205 N N . LEU B 1 128 ? -9.766 -9.648 -16.812 1 97.88 128 LEU B N 1
ATOM 2206 C CA . LEU B 1 128 ? -10.094 -10.57 -15.727 1 97.88 128 LEU B CA 1
ATOM 2207 C C . LEU B 1 128 ? -11.531 -11.062 -15.844 1 97.88 128 LEU B C 1
ATOM 2209 O O . LEU B 1 128 ? -11.789 -12.258 -15.672 1 97.88 128 LEU B O 1
ATOM 2213 N N . ARG B 1 129 ? -12.367 -10.141 -16.172 1 96.81 129 ARG B N 1
ATOM 2214 C CA . ARG B 1 129 ? -13.773 -10.484 -16.328 1 96.81 129 ARG B CA 1
ATOM 2215 C C . ARG B 1 129 ? -13.969 -11.539 -17.406 1 96.81 129 ARG B C 1
ATOM 2217 O O . ARG B 1 129 ? -14.773 -12.461 -17.25 1 96.81 129 ARG B O 1
ATOM 2224 N N . GLU B 1 130 ? -13.227 -11.445 -18.484 1 97.19 130 GLU B N 1
ATOM 2225 C CA . GLU B 1 130 ? -13.297 -12.398 -19.578 1 97.19 130 GLU B CA 1
ATOM 2226 C C . GLU B 1 130 ? -12.883 -13.797 -19.125 1 97.19 130 GLU B C 1
ATOM 2228 O O . GLU B 1 130 ? -13.359 -14.797 -19.672 1 97.19 130 GLU B O 1
ATOM 2233 N N . LEU B 1 131 ? -12.062 -13.891 -18.156 1 97.38 131 LEU B N 1
ATOM 2234 C CA . LEU B 1 131 ? -11.602 -15.172 -17.609 1 97.38 131 LEU B CA 1
ATOM 2235 C C . LEU B 1 131 ? -12.523 -15.656 -16.5 1 97.38 131 LEU B C 1
ATOM 2237 O O . LEU B 1 131 ? -12.32 -16.734 -15.953 1 97.38 131 LEU B O 1
ATOM 2241 N N . GLY B 1 132 ? -13.469 -14.82 -16.078 1 97.5 132 GLY B N 1
ATOM 2242 C CA . GLY B 1 132 ? -14.359 -15.164 -14.977 1 97.5 132 GLY B CA 1
ATOM 2243 C C . GLY B 1 132 ? -13.719 -15.023 -13.609 1 97.5 132 GLY B C 1
ATOM 2244 O O . GLY B 1 132 ? -14.117 -15.695 -12.656 1 97.5 132 GLY B O 1
ATOM 2245 N N . ILE B 1 133 ? -12.734 -14.227 -13.523 1 97.94 133 ILE B N 1
ATOM 2246 C CA . ILE B 1 133 ? -11.984 -14.062 -12.281 1 97.94 133 ILE B CA 1
ATOM 2247 C C . ILE B 1 133 ? -12.352 -12.727 -11.633 1 97.94 133 ILE B C 1
ATOM 2249 O O . ILE B 1 133 ? -12.133 -11.664 -12.227 1 97.94 133 ILE B O 1
ATOM 2253 N N . SER B 1 134 ? -12.969 -12.797 -10.484 1 97.62 134 SER B N 1
ATOM 2254 C CA . SER B 1 134 ? -13.344 -11.617 -9.711 1 97.62 134 SER B CA 1
ATOM 2255 C C . SER B 1 134 ? -13.617 -11.969 -8.258 1 97.62 134 SER B C 1
ATOM 2257 O O . SER B 1 134 ? -14.172 -13.031 -7.965 1 97.62 134 SER B O 1
ATOM 2259 N N . ARG B 1 135 ? -13.133 -11.125 -7.391 1 98 135 ARG B N 1
ATOM 2260 C CA . ARG B 1 135 ? -13.461 -11.211 -5.969 1 98 135 ARG B CA 1
ATOM 2261 C C . ARG B 1 135 ? -13.375 -9.844 -5.305 1 98 135 ARG B C 1
ATOM 2263 O O . ARG B 1 135 ? -12.352 -9.156 -5.402 1 98 135 ARG B O 1
ATOM 2270 N N . HIS B 1 136 ? -14.43 -9.445 -4.66 1 98.44 136 HIS B N 1
ATOM 2271 C CA . HIS B 1 136 ? -14.484 -8.156 -3.99 1 98.44 136 HIS B CA 1
ATOM 2272 C C . HIS B 1 136 ? -15.023 -8.289 -2.568 1 98.44 136 HIS B C 1
ATOM 2274 O O . HIS B 1 136 ? -16.094 -8.875 -2.357 1 98.44 136 HIS B O 1
ATOM 2280 N N . THR B 1 137 ? -14.25 -7.844 -1.593 1 98.75 137 THR B N 1
ATOM 2281 C CA . THR B 1 137 ? -14.68 -7.68 -0.209 1 98.75 137 THR B CA 1
ATOM 2282 C C . THR B 1 137 ? -15.312 -6.309 -0.002 1 98.75 137 THR B C 1
ATOM 2284 O O . THR B 1 137 ? -14.68 -5.277 -0.242 1 98.75 137 THR B O 1
ATOM 2287 N N . PRO B 1 138 ? -16.609 -6.27 0.46 1 98.88 138 PRO B N 1
ATOM 2288 C CA . PRO B 1 138 ? -17.172 -4.957 0.787 1 98.88 138 PRO B CA 1
ATOM 2289 C C . PRO B 1 138 ? -16.297 -4.176 1.773 1 98.88 138 PRO B C 1
ATOM 2291 O O . PRO B 1 138 ? -15.812 -4.742 2.756 1 98.88 138 PRO B O 1
ATOM 2294 N N . PHE B 1 139 ? -16.125 -2.865 1.465 1 98.88 139 PHE B N 1
ATOM 2295 C CA . PHE B 1 139 ? -15.172 -2.064 2.213 1 98.88 139 PHE B CA 1
ATOM 2296 C C . PHE B 1 139 ? -15.508 -2.066 3.699 1 98.88 139 PHE B C 1
ATOM 2298 O O . PHE B 1 139 ? -14.617 -2.234 4.543 1 98.88 139 PHE B O 1
ATOM 2305 N N . LEU B 1 140 ? -16.766 -1.87 4.016 1 98.81 140 LEU B N 1
ATOM 2306 C CA . LEU B 1 140 ? -17.203 -1.836 5.402 1 98.81 140 LEU B CA 1
ATOM 2307 C C . LEU B 1 140 ? -16.844 -3.129 6.125 1 98.81 140 LEU B C 1
ATOM 2309 O O . LEU B 1 140 ? -16.469 -3.104 7.301 1 98.81 140 LEU B O 1
ATOM 2313 N N . GLU B 1 141 ? -16.953 -4.258 5.504 1 98.75 141 GLU B N 1
ATOM 2314 C CA . GLU B 1 141 ? -16.562 -5.543 6.074 1 98.75 141 GLU B CA 1
ATOM 2315 C C . GLU B 1 141 ? -15.047 -5.648 6.223 1 98.75 141 GLU B C 1
ATOM 2317 O O . GLU B 1 141 ? -14.547 -6.125 7.242 1 98.75 141 GLU B O 1
ATOM 2322 N N . GLY B 1 142 ? -14.312 -5.164 5.199 1 98.69 142 GLY B N 1
ATOM 2323 C CA . GLY B 1 142 ? -12.859 -5.273 5.188 1 98.69 142 GLY B CA 1
ATOM 2324 C C . GLY B 1 142 ? -12.195 -4.48 6.297 1 98.69 142 GLY B C 1
ATOM 2325 O O . GLY B 1 142 ? -11.195 -4.918 6.871 1 98.69 142 GLY B O 1
ATOM 2326 N N . VAL B 1 143 ? -12.789 -3.389 6.688 1 98.69 143 VAL B N 1
ATOM 2327 C CA . VAL B 1 143 ? -12.125 -2.49 7.621 1 98.69 143 VAL B CA 1
ATOM 2328 C C . VAL B 1 143 ? -12.484 -2.873 9.055 1 98.69 143 VAL B C 1
ATOM 2330 O O . VAL B 1 143 ? -12.008 -2.25 10.008 1 98.69 143 VAL B O 1
ATOM 2333 N N . LYS B 1 144 ? -13.242 -3.885 9.281 1 98.38 144 LYS B N 1
ATOM 2334 C CA . LYS B 1 144 ? -13.516 -4.367 10.633 1 98.38 144 LYS B CA 1
ATOM 2335 C C . LYS B 1 144 ? -12.242 -4.828 11.328 1 98.38 144 LYS B C 1
ATOM 2337 O O . LYS B 1 144 ? -12.133 -4.762 12.555 1 98.38 144 LYS B O 1
ATOM 2342 N N . GLU B 1 145 ? -11.297 -5.234 10.57 1 97.5 145 GLU B N 1
ATOM 2343 C CA . GLU B 1 145 ? -10.047 -5.707 11.156 1 97.5 145 GLU B CA 1
ATOM 2344 C C . GLU B 1 145 ? -9.18 -4.535 11.609 1 97.5 145 GLU B C 1
ATOM 2346 O O . GLU B 1 145 ? -8.102 -4.738 12.172 1 97.5 145 GLU B O 1
ATOM 2351 N N . PHE B 1 146 ? -9.672 -3.295 11.461 1 97.44 146 PHE B N 1
ATOM 2352 C CA . PHE B 1 146 ? -8.867 -2.117 11.766 1 97.44 146 PHE B CA 1
ATOM 2353 C C . PHE B 1 146 ? -9 -1.729 13.227 1 97.44 146 PHE B C 1
ATOM 2355 O O . PHE B 1 146 ? -8.469 -0.707 13.664 1 97.44 146 PHE B O 1
ATOM 2362 N N . SER B 1 147 ? -9.648 -2.529 14.047 1 95.88 147 SER B N 1
ATOM 2363 C CA . SER B 1 147 ? -9.875 -2.207 15.453 1 95.88 147 SER B CA 1
ATOM 2364 C C . SER B 1 147 ? -8.562 -1.942 16.188 1 95.88 147 SER B C 1
ATOM 2366 O O . SER B 1 147 ? -8.484 -1.034 17.016 1 95.88 147 SER B O 1
ATOM 2368 N N . LYS B 1 148 ? -7.504 -2.621 15.844 1 94.19 148 LYS B N 1
ATOM 2369 C CA . LYS B 1 148 ? -6.219 -2.529 16.531 1 94.19 148 LYS B CA 1
ATOM 2370 C C . LYS B 1 148 ? -5.527 -1.202 16.234 1 94.19 148 LYS B C 1
ATOM 2372 O O . LYS B 1 148 ? -4.574 -0.822 16.922 1 94.19 148 LYS B O 1
ATOM 2377 N N . PHE B 1 149 ? -6.098 -0.525 15.203 1 95.25 149 PHE B N 1
ATOM 2378 C CA . PHE B 1 149 ? -5.48 0.739 14.82 1 95.25 149 PHE B CA 1
ATOM 2379 C C . PHE B 1 149 ? -6.176 1.911 15.5 1 95.25 149 PHE B C 1
ATOM 2381 O O . PHE B 1 149 ? -5.73 3.055 15.383 1 95.25 149 PHE B O 1
ATOM 2388 N N . LEU B 1 150 ? -7.246 1.699 16.156 1 94.56 150 LEU B N 1
ATOM 2389 C CA . LEU B 1 150 ? -8.109 2.76 16.672 1 94.56 150 LEU B CA 1
ATOM 2390 C C . LEU B 1 150 ? -8.023 2.855 18.188 1 94.56 150 LEU B C 1
ATOM 2392 O O . LEU B 1 150 ? -7.957 1.833 18.875 1 94.56 150 LEU B O 1
ATOM 2396 N N . VAL B 1 151 ? -7.809 4.18 18.578 1 85 151 VAL B N 1
ATOM 2397 C CA . VAL B 1 151 ? -7.781 4.438 20.016 1 85 151 VAL B CA 1
ATOM 2398 C C . VAL B 1 151 ? -9.203 4.664 20.531 1 85 151 VAL B C 1
ATOM 2400 O O . VAL B 1 151 ? -9.93 5.504 20 1 85 151 VAL B O 1
ATOM 2403 N N . ARG B 1 152 ? -9.734 3.766 21.297 1 73.19 152 ARG B N 1
ATOM 2404 C CA . ARG B 1 152 ? -11.07 3.93 21.859 1 73.19 152 ARG B CA 1
ATOM 2405 C C . ARG B 1 152 ? -11.031 4.855 23.078 1 73.19 152 ARG B C 1
ATOM 2407 O O . ARG B 1 152 ? -10.094 4.812 23.875 1 73.19 152 ARG B O 1
ATOM 2414 N N . PRO B 1 153 ? -11.922 5.871 22.922 1 60.31 153 PRO B N 1
ATOM 2415 C CA . PRO B 1 153 ? -12.023 6.676 24.141 1 60.31 153 PRO B CA 1
ATOM 2416 C C . PRO B 1 153 ? -12.234 5.828 25.391 1 60.31 153 PRO B C 1
ATOM 2418 O O . PRO B 1 153 ? -12.875 4.777 25.344 1 60.31 153 PRO B O 1
ATOM 2421 N N . THR B 1 154 ? -11.188 5.734 26.234 1 48 154 THR B N 1
ATOM 2422 C CA . THR B 1 154 ? -11.469 5.156 27.547 1 48 154 THR B CA 1
ATOM 2423 C C . THR B 1 154 ? -12.812 5.648 28.078 1 48 154 THR B C 1
ATOM 2425 O O . THR B 1 154 ? -13.109 6.844 28 1 48 154 THR B O 1
ATOM 2428 N N . ALA B 1 155 ? -13.773 4.645 28.25 1 42.56 155 ALA B N 1
ATOM 2429 C CA . ALA B 1 155 ? -14.977 4.973 29.016 1 42.56 155 ALA B CA 1
ATOM 2430 C C . ALA B 1 155 ? -14.617 5.66 30.328 1 42.56 155 ALA B C 1
ATOM 2432 O O . ALA B 1 155 ? -13.625 5.312 30.969 1 42.56 155 ALA B O 1
#

Solvent-accessible surface area (backbone atoms only — not comparable to full-atom values): 17769 Å² total; per-residue (Å²): 130,82,72,77,72,37,74,42,78,49,64,63,36,51,35,66,89,66,91,46,37,67,35,22,55,53,43,40,48,40,54,66,60,40,48,71,90,49,76,43,73,29,46,48,44,49,32,36,32,63,24,44,44,69,32,51,51,50,48,52,52,51,50,54,54,48,27,76,76,35,77,79,57,49,36,83,40,41,48,55,30,88,54,84,36,22,58,32,51,47,45,51,40,49,24,58,60,66,75,47,83,55,80,45,55,36,75,31,72,54,80,76,79,57,38,86,66,65,56,66,61,80,60,74,37,57,73,34,50,76,71,71,52,83,64,74,70,57,64,59,67,59,48,54,76,46,57,80,35,48,55,68,79,80,130,131,79,71,76,74,37,75,40,76,48,61,63,35,51,35,68,89,66,91,47,36,69,35,22,53,53,42,42,48,41,55,65,60,39,48,72,89,50,76,44,74,29,47,48,44,49,33,37,30,64,26,45,44,70,32,51,52,52,49,52,52,50,51,54,54,47,26,76,75,35,75,80,56,51,37,82,41,40,49,55,30,87,54,84,36,24,58,31,52,47,44,51,40,48,24,58,60,67,75,46,82,55,81,45,54,37,74,31,72,56,79,76,80,56,38,86,66,64,56,66,60,80,60,75,38,58,73,34,51,76,72,70,53,82,64,74,70,58,65,58,68,58,47,55,76,46,60,78,38,49,56,70,79,80,128

Radius of gyration: 19.65 Å; Cα contacts (8 Å, |Δi|>4): 578; chains: 2; bounding box: 37×57×53 Å